Protein AF-A0A2A2PYR0-F1 (afdb_monomer_lite)

Secondary structure (DSSP, 8-state):
-----PPEEEEEETTTTEEEEEEGGG--TTEEEE--TTSSS-EEEEHHHHHTTSS---SPPPPHHHHHHHHHHHHHHTTT----HHHHHHHHHTSTTHHHHHHHHHHHHHHHHHHHTT--HHHHHHHHHHHHHHHHS-TTTGGGGS-TTTS-HHHHHHHHHHHHHHH-HHHHS-----------

Foldseek 3Di:
DDPPQQFWFWAADPVVRDIDTDRPVPQDLQWAWFDPPVDPDIHIYRNLCVQLPDDDQPADFDDPVLLVLVVVLCVLCCLRDPDDSVSSRNSLSNDPDSVVSSVLSNLLSVLLVVLVPPADSLLSNQLNNLSVHLVHHDLVCSLVPGDCVNPPSVSSVVSSVSSVCVVCVVVVPPPPPPPPPPDD

Sequence (184 aa):
MKRTKCRPVAAYDLATNAVFEMPRAKLGRGMIQVCPQSEAGLYWVDAKEWLFKSGPTIGPPLRPSQEGIVRIIRVIFGEVFDHPEEEWFDGLRRSENANYEIGMWLALSELYDEFAVDLSLPGRRELFRLLMACEHCPLHLVPLWFDRSVLEWEFMFEVIHGFAVMQHPELYGPAEEESEFLPS

pLDDT: mean 87.39, std 12.37, range [43.41, 98.06]

Structure (mmCIF, N/CA/C/O backbone):
data_AF-A0A2A2PYR0-F1
#
_entry.id   AF-A0A2A2PYR0-F1
#
loop_
_atom_site.group_PDB
_atom_site.id
_atom_site.type_symbol
_atom_site.label_atom_id
_atom_site.label_alt_id
_atom_site.label_comp_id
_atom_site.label_asym_id
_atom_site.label_entity_id
_atom_site.label_seq_id
_atom_site.pdbx_PDB_ins_code
_atom_site.Cartn_x
_atom_site.Cartn_y
_atom_site.Cartn_z
_atom_site.occupancy
_atom_site.B_iso_or_equiv
_atom_site.auth_seq_id
_atom_site.auth_comp_id
_atom_site.auth_asym_id
_atom_site.auth_atom_id
_atom_site.pdbx_PDB_model_num
ATOM 1 N N . MET A 1 1 ? -13.549 -4.184 35.546 1.00 43.41 1 MET A N 1
ATOM 2 C CA . MET A 1 1 ? -13.494 -3.969 34.081 1.00 43.41 1 MET A CA 1
ATOM 3 C C . MET A 1 1 ? -13.538 -5.321 33.380 1.00 43.41 1 MET A C 1
ATOM 5 O O . MET A 1 1 ? -12.648 -6.133 33.605 1.00 43.41 1 MET A O 1
ATOM 9 N N . LYS A 1 2 ? -14.582 -5.611 32.593 1.00 43.50 2 LYS A N 1
ATOM 10 C CA . LYS A 1 2 ? -14.629 -6.823 31.758 1.00 43.50 2 LYS A CA 1
ATOM 11 C C . LYS A 1 2 ? -13.718 -6.584 30.550 1.00 43.50 2 LYS A C 1
ATOM 13 O O . LYS A 1 2 ? -13.983 -5.676 29.774 1.00 43.50 2 LYS A O 1
ATOM 18 N N . ARG A 1 3 ? -12.629 -7.350 30.415 1.00 47.94 3 ARG A N 1
ATOM 19 C CA . ARG A 1 3 ? -11.804 -7.349 29.197 1.00 47.94 3 ARG A CA 1
ATOM 20 C C . ARG A 1 3 ? -12.647 -7.934 28.067 1.00 47.94 3 ARG A C 1
ATOM 22 O O . ARG A 1 3 ? -12.900 -9.137 28.062 1.00 47.94 3 ARG A O 1
ATOM 29 N N . THR A 1 4 ? -13.103 -7.099 27.142 1.00 53.38 4 THR A N 1
ATOM 30 C CA . THR A 1 4 ? -13.669 -7.566 25.876 1.00 53.38 4 THR A CA 1
ATOM 31 C C . THR A 1 4 ? -12.571 -8.367 25.179 1.00 53.38 4 THR A C 1
ATOM 33 O O . THR A 1 4 ? -11.519 -7.820 24.857 1.00 53.38 4 THR A O 1
ATOM 36 N N . LYS A 1 5 ? -12.742 -9.687 25.039 1.00 62.25 5 LYS A N 1
ATOM 37 C CA . LYS A 1 5 ? -11.789 -10.506 24.282 1.00 62.25 5 LYS A CA 1
ATOM 38 C C . LYS A 1 5 ? -11.844 -10.033 22.830 1.00 62.25 5 LYS A C 1
ATOM 40 O O . LYS A 1 5 ? -12.882 -10.189 22.192 1.00 62.25 5 LYS A O 1
ATOM 45 N N . CYS A 1 6 ? -10.758 -9.452 22.321 1.00 70.06 6 CYS A N 1
ATOM 46 C CA . CYS A 1 6 ? -10.626 -9.198 20.889 1.00 70.06 6 CYS A CA 1
ATOM 47 C C . CYS A 1 6 ? -10.752 -10.537 20.158 1.00 70.06 6 CYS A C 1
ATOM 49 O O . CYS A 1 6 ? -10.052 -11.491 20.510 1.00 70.06 6 CYS A O 1
ATOM 51 N N . ARG A 1 7 ? -11.662 -10.623 19.181 1.00 81.69 7 ARG A N 1
ATOM 52 C CA . ARG A 1 7 ? -11.774 -11.811 18.330 1.00 81.69 7 ARG A CA 1
ATOM 53 C C . ARG A 1 7 ? -10.453 -12.019 17.570 1.00 81.69 7 ARG A C 1
ATOM 55 O O . ARG A 1 7 ? -9.803 -11.023 17.230 1.00 81.69 7 ARG A O 1
ATOM 62 N N . PRO A 1 8 ? -10.030 -13.275 17.355 1.00 89.19 8 PRO A N 1
ATOM 63 C CA . PRO A 1 8 ? -8.922 -13.557 16.457 1.00 89.19 8 PRO A CA 1
ATOM 64 C C . PRO A 1 8 ? -9.264 -13.095 15.034 1.00 89.19 8 PRO A C 1
ATOM 66 O O . PRO A 1 8 ? -10.434 -12.922 14.689 1.00 89.19 8 PRO A O 1
ATOM 69 N N . VAL A 1 9 ? -8.227 -12.864 14.238 1.00 90.56 9 VAL A N 1
ATOM 70 C CA . VAL A 1 9 ? -8.312 -12.528 12.816 1.00 90.56 9 VAL A CA 1
ATOM 71 C C . VAL A 1 9 ? -7.640 -13.627 12.003 1.00 90.56 9 VAL A C 1
ATOM 73 O O . VAL A 1 9 ? -6.708 -14.268 12.495 1.00 90.56 9 VAL A O 1
ATOM 76 N N . ALA A 1 10 ? -8.116 -13.844 10.779 1.00 92.50 10 ALA A N 1
ATOM 77 C CA . ALA A 1 10 ? -7.485 -14.766 9.848 1.00 92.50 10 ALA A CA 1
ATOM 78 C C . ALA A 1 10 ? -6.240 -14.104 9.245 1.00 92.50 10 ALA A C 1
ATOM 80 O O . ALA A 1 10 ? -6.307 -12.980 8.741 1.00 92.50 10 ALA A O 1
ATOM 81 N N . ALA A 1 11 ? -5.115 -14.797 9.319 1.00 92.31 11 ALA A N 1
ATOM 82 C CA . ALA A 1 11 ? -3.865 -14.413 8.695 1.00 92.31 11 ALA A CA 1
ATOM 83 C C . ALA A 1 11 ? -3.437 -15.492 7.705 1.00 92.31 11 ALA A C 1
ATOM 85 O O . ALA A 1 11 ? -3.773 -16.665 7.880 1.00 92.31 11 ALA A O 1
ATOM 86 N N . TYR A 1 12 ? -2.725 -15.078 6.666 1.00 91.56 12 TYR A N 1
ATOM 87 C CA . TYR A 1 12 ? -2.270 -15.957 5.602 1.00 91.56 12 TYR A CA 1
ATOM 88 C C . TYR A 1 12 ? -0.749 -16.003 5.583 1.00 91.56 12 TYR A C 1
ATOM 90 O O . TYR A 1 12 ? -0.088 -14.971 5.477 1.00 91.56 12 TYR A O 1
ATOM 98 N N . ASP A 1 13 ? -0.202 -17.204 5.717 1.00 88.81 13 ASP A N 1
ATOM 99 C CA . ASP A 1 13 ? 1.228 -17.454 5.598 1.00 88.81 13 ASP A CA 1
ATOM 100 C C . ASP A 1 13 ? 1.558 -17.738 4.129 1.00 88.81 13 ASP A C 1
ATOM 102 O O . ASP A 1 13 ? 1.129 -18.747 3.564 1.00 88.81 13 ASP A O 1
ATOM 106 N N . LEU A 1 14 ? 2.329 -16.841 3.512 1.00 85.38 14 LEU A N 1
ATOM 107 C CA . LEU A 1 14 ? 2.705 -16.935 2.101 1.00 85.38 14 LEU A CA 1
ATOM 108 C C . LEU A 1 14 ? 3.723 -18.044 1.825 1.00 85.38 14 LEU A C 1
ATOM 110 O O . LEU A 1 14 ? 3.776 -18.553 0.708 1.00 85.38 14 LEU A O 1
ATOM 114 N N . ALA A 1 15 ? 4.525 -18.432 2.818 1.00 85.50 15 AL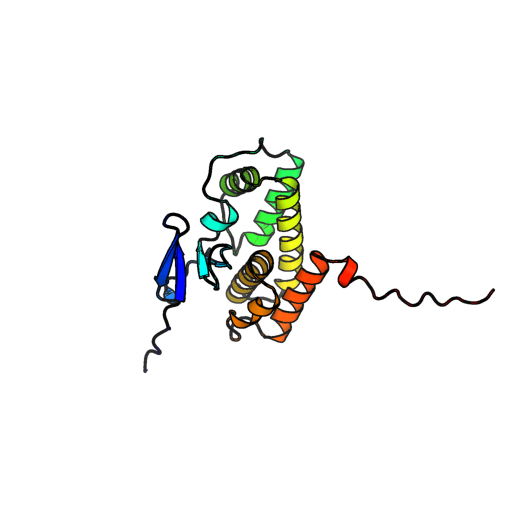A A N 1
ATOM 115 C CA . ALA A 1 15 ? 5.515 -19.491 2.675 1.00 85.50 15 ALA A CA 1
ATOM 116 C C . ALA A 1 15 ? 4.867 -20.879 2.716 1.00 85.50 15 ALA A C 1
ATOM 118 O O . ALA A 1 15 ? 5.283 -21.779 1.985 1.00 85.50 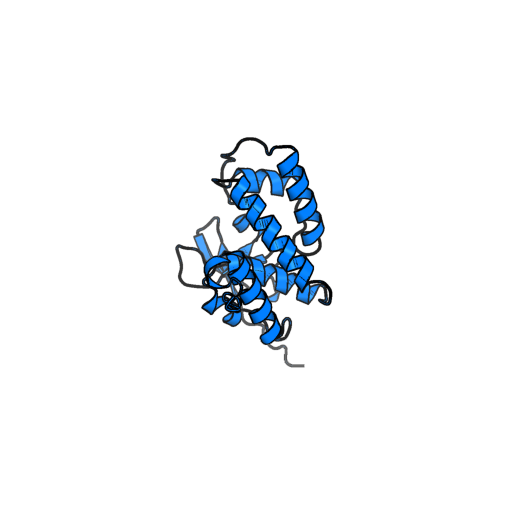15 ALA A O 1
ATOM 119 N N . THR A 1 16 ? 3.858 -21.058 3.572 1.00 88.56 16 THR A N 1
ATOM 120 C CA . THR A 1 16 ? 3.167 -22.349 3.734 1.00 88.56 16 THR A CA 1
ATOM 121 C C . THR A 1 16 ? 1.846 -22.441 2.977 1.00 88.56 16 THR A C 1
ATOM 123 O O . THR A 1 16 ? 1.290 -23.535 2.866 1.00 88.56 16 THR A O 1
ATOM 126 N N . ASN A 1 17 ? 1.372 -21.321 2.423 1.00 87.00 17 ASN A N 1
ATOM 127 C CA . ASN A 1 17 ? 0.090 -21.202 1.736 1.00 87.00 17 ASN A CA 1
ATOM 128 C C . ASN A 1 17 ? -1.069 -21.658 2.641 1.00 87.00 17 ASN A C 1
ATOM 130 O O . ASN A 1 17 ? -1.936 -22.428 2.223 1.00 87.00 17 ASN A O 1
ATOM 134 N N . ALA A 1 18 ? -1.019 -21.244 3.911 1.00 90.00 18 ALA A N 1
ATOM 135 C CA . ALA A 1 18 ? -1.937 -21.690 4.946 1.00 90.00 18 ALA A CA 1
ATOM 136 C C . ALA A 1 18 ? -2.585 -20.514 5.680 1.00 90.00 18 ALA A C 1
ATOM 138 O O . ALA A 1 18 ? -1.933 -19.534 6.046 1.00 90.00 18 ALA A O 1
ATOM 139 N N . VAL A 1 19 ? -3.877 -20.663 5.964 1.00 91.81 19 VAL A N 1
ATOM 140 C CA . VAL A 1 19 ? -4.624 -19.754 6.834 1.00 91.81 19 VAL A CA 1
ATOM 141 C C . VAL A 1 19 ? -4.461 -20.178 8.288 1.00 91.81 19 VAL A C 1
ATOM 143 O O . VAL A 1 19 ? -4.633 -21.348 8.635 1.00 91.81 19 VAL A O 1
ATOM 146 N N . PHE A 1 20 ? -4.208 -19.215 9.168 1.00 92.69 20 PHE A N 1
ATOM 147 C CA . PHE A 1 20 ? -4.202 -19.424 10.611 1.00 92.69 20 PHE A CA 1
ATOM 148 C C . PHE A 1 20 ? -4.913 -18.287 11.347 1.00 92.69 20 PHE A C 1
ATOM 150 O O . PHE A 1 20 ? -5.050 -17.171 10.851 1.00 92.69 20 PHE A O 1
ATOM 157 N N . GLU A 1 21 ? -5.377 -18.564 12.564 1.00 94.62 21 GLU A N 1
ATOM 158 C CA . GLU A 1 21 ? -5.953 -17.537 13.427 1.00 94.62 21 GLU A CA 1
ATOM 159 C C . GLU A 1 21 ? -4.871 -16.871 14.279 1.00 94.62 21 GLU A C 1
ATOM 161 O O . GLU A 1 21 ? -4.089 -17.540 14.961 1.00 94.62 21 GLU A O 1
ATOM 166 N N . MET A 1 22 ? -4.869 -15.539 14.318 1.00 92.12 22 MET A N 1
ATOM 167 C CA . MET A 1 22 ? -4.004 -14.774 15.210 1.00 92.12 22 MET A CA 1
ATOM 168 C C . MET A 1 22 ? -4.793 -13.768 16.052 1.00 92.12 22 MET A C 1
ATOM 170 O O . MET A 1 22 ? -5.770 -13.181 15.589 1.00 92.12 22 MET A O 1
ATOM 174 N N . PRO A 1 23 ? -4.392 -13.507 17.309 1.00 90.81 23 PRO A N 1
ATOM 175 C CA . PRO A 1 23 ? -4.986 -12.424 18.080 1.00 90.81 23 PRO A CA 1
ATOM 176 C C . PRO A 1 23 ? -4.782 -11.080 17.372 1.00 90.81 23 PRO A C 1
ATOM 178 O O . PRO A 1 23 ? -3.654 -10.756 17.012 1.00 90.81 23 PRO A O 1
ATOM 181 N N . ARG A 1 24 ? -5.826 -10.246 17.273 1.00 87.25 24 ARG A N 1
ATOM 182 C CA . ARG A 1 24 ? -5.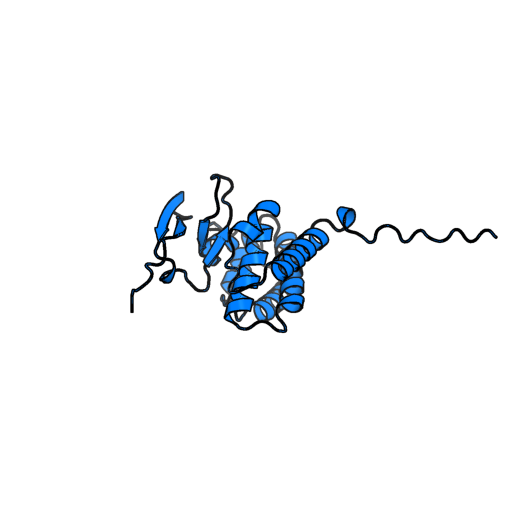735 -8.908 16.646 1.00 87.25 24 ARG A CA 1
ATOM 183 C C . ARG A 1 24 ? -4.628 -8.025 17.241 1.00 87.25 24 ARG A C 1
ATOM 185 O O . ARG A 1 24 ? -4.008 -7.245 16.536 1.00 87.25 24 ARG A O 1
ATOM 192 N N . ALA A 1 25 ? -4.329 -8.192 18.532 1.00 85.69 25 ALA A N 1
ATOM 193 C CA . ALA A 1 25 ? -3.240 -7.487 19.216 1.00 85.69 25 ALA A CA 1
ATOM 194 C C . ALA A 1 25 ? -1.828 -7.871 18.724 1.00 85.69 25 ALA A C 1
ATOM 196 O O . ALA A 1 25 ? -0.866 -7.193 19.071 1.00 85.69 25 ALA A O 1
ATOM 197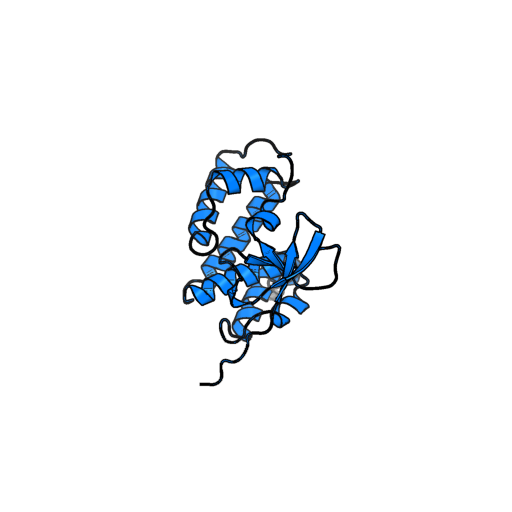 N N . LYS A 1 26 ? -1.694 -8.964 17.960 1.00 87.69 26 LYS A N 1
ATOM 198 C CA . LYS A 1 26 ? -0.445 -9.382 17.316 1.00 87.69 26 LYS A CA 1
ATOM 199 C C . LYS A 1 26 ? -0.293 -8.848 15.890 1.00 87.69 26 LYS A C 1
ATOM 201 O O . LYS A 1 26 ? 0.736 -9.126 15.285 1.00 87.69 26 LYS A O 1
ATOM 206 N N . LEU A 1 27 ? -1.276 -8.118 15.353 1.00 85.81 27 LEU A N 1
ATOM 207 C CA . LEU A 1 27 ? -1.128 -7.492 14.043 1.00 85.81 27 LEU A CA 1
ATOM 208 C C . LEU A 1 27 ? 0.029 -6.493 14.080 1.00 85.81 27 LEU A C 1
ATOM 210 O O . LEU A 1 27 ? 0.028 -5.540 14.865 1.00 85.81 27 LEU A O 1
ATOM 214 N N . GLY A 1 28 ? 1.031 -6.756 13.246 1.00 82.44 28 GLY A N 1
ATOM 215 C CA . GLY A 1 28 ? 2.197 -5.903 13.089 1.00 82.44 28 GLY A CA 1
ATOM 216 C C . GLY A 1 28 ? 1.850 -4.579 12.412 1.00 82.44 28 GLY A C 1
ATOM 217 O O . GLY A 1 28 ? 0.806 -4.423 11.775 1.00 82.44 28 GLY A O 1
ATOM 218 N N . ARG A 1 29 ? 2.755 -3.603 12.534 1.00 73.75 29 ARG A N 1
ATOM 219 C CA . ARG A 1 29 ? 2.607 -2.301 11.861 1.00 73.75 29 ARG A CA 1
ATOM 220 C C . ARG A 1 29 ? 2.621 -2.439 10.339 1.00 73.75 29 ARG A C 1
ATOM 222 O O . ARG A 1 29 ? 1.849 -1.749 9.695 1.00 73.75 29 ARG A O 1
ATOM 229 N N . GLY A 1 30 ? 3.427 -3.360 9.817 1.00 82.44 30 GLY A N 1
ATOM 230 C CA . GLY A 1 30 ? 3.524 -3.660 8.391 1.00 82.44 30 GLY A CA 1
ATOM 231 C C . GLY A 1 30 ? 2.563 -4.743 7.911 1.00 82.44 30 GLY A C 1
ATOM 232 O O . GLY A 1 30 ? 2.832 -5.336 6.882 1.00 82.44 30 GLY A O 1
ATOM 233 N N . MET A 1 31 ? 1.491 -5.067 8.643 1.00 90.12 31 MET A N 1
ATOM 234 C CA . MET A 1 31 ? 0.493 -6.012 8.130 1.00 90.12 31 MET A CA 1
ATOM 235 C C . MET A 1 31 ? -0.615 -5.283 7.369 1.00 90.12 31 MET A C 1
ATOM 237 O O . MET A 1 31 ? -1.125 -4.256 7.837 1.00 90.12 31 MET A O 1
ATOM 241 N N . ILE A 1 32 ? -1.000 -5.858 6.232 1.00 90.62 32 ILE A N 1
ATOM 242 C CA . ILE A 1 32 ? -2.060 -5.378 5.337 1.00 90.62 32 ILE A CA 1
ATOM 243 C C . ILE A 1 32 ? -3.107 -6.470 5.125 1.00 90.62 32 ILE A C 1
ATOM 245 O O . ILE A 1 32 ? -2.878 -7.637 5.447 1.00 90.62 32 ILE A O 1
ATOM 249 N N . GLN A 1 33 ? -4.264 -6.077 4.605 1.00 90.50 33 GLN A N 1
ATOM 250 C CA . GLN A 1 33 ? -5.351 -6.982 4.258 1.00 90.50 33 GLN A CA 1
ATOM 251 C C . GLN A 1 33 ? -5.355 -7.219 2.747 1.00 90.50 33 GLN A C 1
ATOM 253 O O . GLN A 1 33 ? -5.323 -6.261 1.979 1.00 90.50 33 GLN A O 1
ATOM 258 N N . VAL A 1 34 ? -5.391 -8.486 2.332 1.00 90.19 34 VAL A N 1
ATOM 259 C CA . VAL A 1 34 ? -5.341 -8.886 0.916 1.00 90.19 34 VAL A CA 1
ATOM 260 C C . VAL A 1 34 ? -6.296 -10.039 0.625 1.00 90.19 34 VAL A C 1
ATOM 262 O O . VAL A 1 34 ? -6.737 -10.739 1.542 1.00 90.19 34 VAL A O 1
ATOM 265 N N . CYS A 1 35 ? -6.574 -10.255 -0.660 1.00 89.25 35 CYS A N 1
ATOM 266 C CA . CYS A 1 35 ? -7.404 -11.341 -1.163 1.00 89.25 35 CYS A CA 1
ATOM 267 C C . CYS A 1 35 ? -6.551 -12.242 -2.069 1.00 89.25 35 CYS A C 1
ATOM 269 O O . CYS A 1 35 ? -6.439 -11.975 -3.268 1.00 89.25 35 CYS A O 1
ATOM 271 N N . PRO A 1 36 ? -5.898 -13.286 -1.523 1.00 83.25 36 PRO A N 1
ATOM 272 C CA . PRO A 1 36 ? -5.097 -14.207 -2.314 1.00 83.25 36 PRO A CA 1
ATOM 273 C C . PRO A 1 36 ? -5.929 -14.831 -3.433 1.00 83.25 36 PRO A C 1
ATOM 275 O O . PRO A 1 36 ? -7.025 -15.321 -3.190 1.00 83.25 36 PRO A O 1
ATOM 278 N N . GLN A 1 37 ? -5.403 -14.865 -4.660 1.00 76.50 37 GLN A N 1
ATOM 279 C CA . GLN A 1 37 ? -6.143 -15.387 -5.821 1.00 76.50 37 GLN A CA 1
ATOM 280 C C . GLN A 1 37 ? -6.615 -16.841 -5.644 1.00 76.50 37 GLN A C 1
ATOM 282 O O . GLN A 1 37 ? -7.601 -17.253 -6.251 1.00 76.50 37 GLN A O 1
ATOM 287 N N . SER A 1 38 ? -5.908 -17.623 -4.826 1.00 73.38 38 SER A N 1
ATOM 288 C CA . SER A 1 38 ? -6.211 -19.027 -4.548 1.00 73.38 38 SER A CA 1
ATOM 289 C C . SER A 1 38 ? -7.317 -19.240 -3.514 1.00 73.38 38 SER A C 1
ATOM 291 O O . SER A 1 38 ? -7.772 -20.373 -3.365 1.00 73.38 38 SER A O 1
ATOM 293 N N . GLU A 1 39 ? -7.748 -18.202 -2.791 1.00 72.56 39 GLU A N 1
ATOM 294 C CA . GLU A 1 39 ? -8.697 -18.339 -1.689 1.00 72.56 39 GLU A CA 1
ATOM 295 C C . GLU A 1 39 ? -9.772 -17.252 -1.674 1.00 72.56 39 GLU A C 1
ATOM 297 O O . GLU A 1 39 ? -9.522 -16.068 -1.883 1.00 72.56 39 GLU A O 1
ATOM 302 N N . ALA A 1 40 ? -11.002 -17.654 -1.357 1.00 74.94 40 ALA A N 1
ATOM 303 C CA . ALA A 1 40 ? -12.087 -16.712 -1.137 1.00 74.94 40 ALA A CA 1
ATOM 304 C C . ALA A 1 40 ? -12.002 -16.150 0.287 1.00 74.94 40 ALA A C 1
ATOM 306 O O . ALA A 1 40 ? -12.362 -16.828 1.248 1.00 74.94 40 ALA A O 1
ATOM 307 N N . GLY A 1 41 ? -11.569 -14.901 0.427 1.00 81.19 41 GLY A N 1
ATOM 308 C CA . GLY A 1 41 ? -11.568 -14.226 1.718 1.00 81.19 41 GLY A CA 1
ATOM 309 C C . GLY A 1 41 ? -10.618 -13.044 1.777 1.00 81.19 41 GLY A C 1
ATOM 310 O O . GLY A 1 41 ? -9.881 -12.767 0.835 1.00 81.19 41 GLY A O 1
ATOM 311 N N . LEU A 1 42 ? -10.657 -12.364 2.919 1.00 85.75 42 LEU A N 1
ATOM 312 C CA . LEU A 1 42 ? -9.698 -11.336 3.274 1.00 85.75 42 LEU A CA 1
ATOM 313 C C . LEU A 1 42 ? -8.810 -11.850 4.393 1.00 85.75 42 LEU A C 1
ATOM 315 O O . LEU A 1 42 ? -9.305 -12.278 5.441 1.00 85.75 42 LEU A O 1
ATOM 319 N N . TYR A 1 43 ? -7.509 -11.715 4.198 1.00 91.25 43 TYR A N 1
ATOM 320 C CA . TYR A 1 43 ? -6.526 -12.204 5.142 1.00 91.25 43 TYR A CA 1
ATOM 321 C C . TYR A 1 43 ? -5.503 -11.135 5.469 1.00 91.25 43 TYR A C 1
ATOM 323 O O . TYR A 1 43 ? -5.138 -10.316 4.628 1.00 91.25 43 TYR A O 1
ATOM 331 N N . TRP A 1 44 ? -5.028 -11.166 6.710 1.00 92.81 44 TRP A N 1
ATOM 332 C CA . TRP A 1 44 ? -3.881 -10.375 7.123 1.00 92.81 44 TRP A CA 1
ATOM 333 C C . TRP A 1 44 ? -2.592 -11.047 6.660 1.00 92.81 44 TRP A C 1
ATOM 335 O O . TRP A 1 44 ? -2.345 -12.208 6.986 1.00 92.81 44 TRP A O 1
ATOM 345 N N . VAL A 1 45 ? -1.760 -10.304 5.942 1.00 92.12 45 VAL A N 1
ATOM 346 C CA . VAL A 1 45 ? -0.430 -10.737 5.495 1.00 92.12 45 VAL A CA 1
ATOM 347 C C . VAL A 1 45 ? 0.621 -9.746 5.961 1.00 92.12 45 VAL A C 1
ATOM 349 O O . VAL A 1 45 ? 0.313 -8.588 6.257 1.00 92.12 45 VAL A O 1
ATOM 352 N N . ASP A 1 46 ? 1.869 -10.196 6.023 1.00 89.50 46 ASP A N 1
ATOM 353 C CA . ASP A 1 46 ? 2.998 -9.281 6.113 1.00 89.50 46 ASP A CA 1
ATOM 354 C C . ASP A 1 46 ? 3.158 -8.550 4.769 1.00 89.50 46 ASP A C 1
ATOM 356 O O . ASP A 1 46 ? 3.295 -9.178 3.716 1.00 89.50 46 ASP A O 1
ATOM 360 N N . ALA A 1 47 ? 3.093 -7.217 4.791 1.00 87.38 47 ALA A N 1
ATOM 361 C CA . ALA A 1 47 ? 3.141 -6.404 3.582 1.00 87.38 47 ALA A CA 1
ATOM 362 C C . ALA A 1 47 ? 4.479 -6.547 2.858 1.00 87.38 47 ALA A C 1
ATOM 364 O O . ALA A 1 47 ? 4.507 -6.513 1.636 1.00 87.38 47 ALA A O 1
ATOM 365 N N . LYS A 1 48 ? 5.586 -6.771 3.574 1.00 84.25 48 LYS A N 1
ATOM 366 C CA . LYS A 1 48 ? 6.889 -6.997 2.944 1.00 84.25 48 LYS A CA 1
ATOM 367 C C . LYS A 1 48 ? 6.869 -8.270 2.111 1.00 84.25 48 LYS A C 1
ATOM 369 O O . LYS A 1 48 ? 7.328 -8.272 0.973 1.00 84.25 48 LYS A O 1
ATOM 374 N N . GLU A 1 49 ? 6.358 -9.354 2.684 1.00 84.88 49 GLU A N 1
ATOM 375 C CA . GLU A 1 49 ? 6.304 -10.649 2.005 1.00 84.88 49 GLU A CA 1
ATOM 376 C C . GLU A 1 49 ? 5.341 -10.622 0.814 1.00 84.88 49 GLU A C 1
ATOM 378 O O . GLU A 1 49 ? 5.643 -11.188 -0.239 1.00 84.88 49 GLU A O 1
ATOM 383 N N . TRP A 1 50 ? 4.209 -9.931 0.971 1.00 86.75 50 TRP A N 1
ATOM 384 C CA . TRP A 1 50 ? 3.196 -9.795 -0.070 1.00 86.75 50 TRP A CA 1
ATOM 385 C C . TRP A 1 50 ? 3.652 -8.887 -1.219 1.00 86.75 50 TRP A C 1
ATOM 387 O O . TRP A 1 50 ? 3.685 -9.313 -2.374 1.00 86.75 50 TRP A O 1
ATOM 397 N N . LEU A 1 51 ? 4.047 -7.652 -0.902 1.00 83.12 51 LEU A N 1
ATOM 398 C CA . LEU A 1 51 ? 4.340 -6.611 -1.889 1.00 83.12 51 LEU A CA 1
ATOM 399 C C . LEU A 1 51 ? 5.686 -6.837 -2.579 1.00 83.12 51 LEU A C 1
ATOM 401 O O . LEU A 1 51 ? 5.810 -6.636 -3.784 1.00 83.12 51 LEU A O 1
ATOM 405 N N . PHE A 1 52 ? 6.703 -7.311 -1.853 1.00 80.88 52 PHE A N 1
ATOM 406 C CA . PHE A 1 52 ? 8.029 -7.550 -2.431 1.00 80.88 52 PHE A CA 1
ATOM 407 C C . PHE A 1 52 ? 8.246 -8.984 -2.903 1.00 80.88 52 PHE A C 1
ATOM 409 O O . PHE A 1 52 ? 9.399 -9.340 -3.141 1.00 80.88 52 PHE A O 1
ATOM 416 N N . LYS A 1 53 ? 7.163 -9.769 -3.042 1.00 71.50 53 LYS A N 1
ATOM 417 C CA . LYS A 1 53 ? 7.073 -11.144 -3.567 1.00 71.50 53 LYS A CA 1
ATOM 418 C C . LYS A 1 53 ? 8.285 -12.028 -3.253 1.00 71.50 53 LYS A C 1
ATOM 420 O O . LYS A 1 53 ? 9.384 -11.854 -3.781 1.00 71.50 53 LYS A O 1
ATOM 425 N N . SER A 1 54 ? 8.085 -13.073 -2.465 1.00 69.25 54 SER A N 1
ATOM 426 C CA . SER A 1 54 ? 9.086 -14.128 -2.275 1.00 69.25 54 SER A CA 1
ATOM 427 C C . SER A 1 54 ? 9.511 -14.730 -3.625 1.00 69.25 54 SER A C 1
ATOM 429 O O . SER A 1 54 ? 8.703 -15.354 -4.307 1.00 69.25 54 SER A O 1
ATOM 431 N N . GLY A 1 55 ? 10.767 -14.545 -4.044 1.00 74.75 55 GLY A N 1
ATOM 432 C CA . GLY A 1 55 ? 11.227 -15.075 -5.330 1.00 74.75 55 GLY A CA 1
ATOM 433 C C . GLY A 1 55 ? 12.576 -14.533 -5.804 1.00 74.75 55 GLY A C 1
ATOM 434 O O . GLY A 1 55 ? 13.114 -13.591 -5.214 1.00 74.75 55 GLY A O 1
ATOM 435 N N . PRO A 1 56 ? 13.154 -15.135 -6.859 1.00 81.25 56 PRO A N 1
ATOM 436 C CA . PRO A 1 56 ? 14.367 -14.617 -7.469 1.00 81.25 56 PRO A CA 1
ATOM 437 C C . PRO A 1 56 ? 14.093 -13.259 -8.117 1.00 81.25 56 PRO A C 1
ATOM 439 O O . PRO A 1 56 ? 13.032 -13.028 -8.693 1.00 81.25 56 PRO A O 1
ATOM 442 N N . THR A 1 57 ? 15.076 -12.368 -8.070 1.00 86.62 57 THR A N 1
ATOM 443 C CA . THR A 1 57 ? 15.035 -11.129 -8.845 1.00 86.62 57 THR A CA 1
ATOM 444 C C . THR A 1 57 ? 15.058 -11.455 -10.337 1.00 86.62 57 THR A C 1
ATOM 446 O O . THR A 1 57 ? 16.027 -12.040 -10.821 1.00 86.62 57 THR A O 1
ATOM 449 N N . ILE A 1 58 ? 13.997 -11.085 -11.056 1.00 90.19 58 ILE A N 1
ATOM 450 C CA . ILE A 1 58 ? 13.839 -11.386 -12.489 1.00 90.19 58 ILE A CA 1
ATOM 451 C C . ILE A 1 58 ? 14.213 -10.203 -13.393 1.00 90.19 58 ILE A C 1
ATOM 453 O O . ILE A 1 58 ? 14.592 -10.403 -14.544 1.00 90.19 58 ILE A O 1
ATOM 457 N N . GLY A 1 59 ? 14.139 -8.974 -12.876 1.00 87.88 59 GLY A N 1
ATOM 458 C CA . GLY A 1 59 ? 14.400 -7.744 -13.616 1.00 87.88 59 GLY A CA 1
ATOM 459 C C . GLY A 1 59 ? 15.835 -7.207 -13.487 1.00 87.88 59 GLY A C 1
ATOM 460 O O . GLY A 1 59 ? 16.540 -7.471 -12.498 1.00 87.88 59 GLY A O 1
ATOM 461 N N . PRO A 1 60 ? 16.285 -6.393 -14.463 1.00 93.88 60 PRO A N 1
ATOM 462 C CA . PRO A 1 60 ? 17.545 -5.660 -14.357 1.00 93.88 60 PRO A CA 1
ATOM 463 C C . PRO A 1 60 ? 17.500 -4.648 -13.195 1.00 93.88 60 PRO A C 1
ATOM 465 O O . PRO A 1 60 ? 16.426 -4.378 -12.654 1.00 93.88 60 PRO A O 1
ATOM 468 N N . PRO A 1 61 ? 18.642 -4.070 -12.784 1.00 95.50 61 PRO A N 1
ATOM 469 C CA . PRO A 1 61 ? 18.652 -2.920 -11.880 1.00 95.50 61 PRO A CA 1
ATOM 470 C C . PRO A 1 61 ? 17.754 -1.777 -12.380 1.00 95.50 61 PRO A C 1
ATOM 472 O O . PRO A 1 61 ? 17.599 -1.584 -13.590 1.00 95.50 61 PRO A O 1
ATOM 475 N N . LEU A 1 62 ? 17.175 -1.017 -11.447 1.00 96.25 62 LEU A N 1
ATOM 476 C CA . LEU A 1 62 ? 16.356 0.148 -11.775 1.00 96.25 62 LEU A CA 1
ATOM 477 C C . LEU A 1 62 ? 17.214 1.246 -12.420 1.00 96.25 62 LEU A C 1
ATOM 479 O O . LEU A 1 62 ? 18.398 1.397 -12.127 1.00 96.25 62 LEU A O 1
ATOM 483 N N . ARG A 1 63 ? 16.617 2.032 -13.318 1.00 97.00 63 ARG A N 1
ATOM 484 C CA . ARG A 1 63 ? 17.274 3.223 -13.876 1.00 97.00 63 ARG A CA 1
ATOM 485 C C . ARG A 1 63 ? 17.323 4.339 -12.823 1.00 97.00 63 ARG A C 1
ATOM 487 O O . ARG A 1 63 ? 16.410 4.418 -12.004 1.00 97.00 63 ARG A O 1
ATOM 494 N N . PRO A 1 64 ? 18.268 5.293 -12.910 1.00 97.56 64 PRO A N 1
ATOM 495 C CA . PRO A 1 64 ? 18.349 6.403 -11.954 1.00 97.56 64 PRO A CA 1
ATOM 496 C C . PRO A 1 64 ? 17.049 7.209 -11.803 1.00 97.56 64 PRO A C 1
ATOM 498 O O . PRO A 1 64 ? 16.710 7.641 -10.705 1.00 97.56 64 PRO A O 1
ATOM 501 N N . SER A 1 65 ? 16.283 7.380 -12.888 1.00 96.75 65 SER A N 1
ATOM 502 C CA . SER A 1 65 ? 14.972 8.040 -12.833 1.00 96.75 65 SER A CA 1
ATOM 503 C C . SER A 1 65 ? 13.941 7.241 -12.030 1.00 96.75 65 SER A C 1
ATOM 505 O O . SER A 1 65 ? 13.170 7.825 -11.278 1.00 96.75 65 SER A O 1
ATOM 507 N N . GLN A 1 66 ? 13.951 5.912 -12.152 1.00 97.50 66 GLN A N 1
ATOM 508 C CA . GLN A 1 66 ? 13.085 5.016 -11.386 1.00 97.50 66 GLN A CA 1
ATOM 509 C C . GLN A 1 66 ? 13.458 5.034 -9.904 1.00 97.50 66 GLN A C 1
ATOM 511 O O . GLN A 1 66 ? 12.580 5.188 -9.065 1.00 97.50 66 GLN A O 1
ATOM 516 N N . GLU A 1 67 ? 14.749 4.956 -9.575 1.00 97.94 67 GLU A N 1
ATOM 517 C CA . GLU A 1 67 ? 15.212 5.078 -8.187 1.00 97.94 67 GLU A CA 1
ATOM 518 C C . GLU A 1 67 ? 14.795 6.411 -7.557 1.00 97.94 67 GLU A C 1
ATOM 520 O O . GLU A 1 67 ? 14.387 6.446 -6.399 1.00 97.94 67 GLU A O 1
ATOM 525 N N . GLY A 1 68 ? 14.874 7.508 -8.320 1.00 98.06 68 GLY A N 1
ATOM 526 C CA . GLY A 1 68 ? 14.408 8.822 -7.878 1.00 98.06 68 GLY A CA 1
ATOM 527 C C . GLY A 1 68 ? 12.931 8.816 -7.480 1.00 98.06 68 GLY A C 1
ATOM 528 O O . GLY A 1 68 ? 12.595 9.297 -6.402 1.00 98.06 68 GLY A O 1
ATOM 529 N N . ILE A 1 69 ? 12.070 8.209 -8.303 1.00 98.00 69 ILE A N 1
ATOM 530 C CA . ILE A 1 69 ? 10.634 8.069 -8.012 1.00 98.00 69 ILE A CA 1
ATOM 531 C C . ILE A 1 69 ? 10.414 7.208 -6.762 1.00 98.00 69 ILE A C 1
ATOM 533 O O . ILE A 1 69 ? 9.668 7.593 -5.867 1.00 98.00 69 ILE A O 1
ATOM 537 N N . VAL A 1 70 ? 11.116 6.080 -6.644 1.00 97.62 70 VAL A N 1
ATOM 538 C CA . VAL A 1 70 ? 10.995 5.192 -5.477 1.00 97.62 70 VAL A CA 1
ATOM 539 C C . VAL A 1 70 ? 11.421 5.892 -4.188 1.00 97.62 70 VAL A C 1
ATOM 541 O O . VAL A 1 70 ? 10.777 5.723 -3.158 1.00 97.62 70 VAL A O 1
ATOM 544 N N . ARG A 1 71 ? 12.463 6.728 -4.222 1.00 98.06 71 ARG A N 1
ATOM 545 C CA . ARG A 1 71 ? 12.865 7.532 -3.057 1.00 98.06 71 ARG A CA 1
ATOM 546 C C . ARG A 1 71 ? 11.777 8.520 -2.632 1.00 98.06 71 ARG A C 1
ATOM 548 O O . ARG A 1 71 ? 11.581 8.690 -1.435 1.00 98.06 71 ARG A O 1
ATOM 555 N N . ILE A 1 72 ? 11.053 9.120 -3.579 1.00 97.94 72 ILE A N 1
ATOM 556 C CA . ILE A 1 72 ? 9.904 9.993 -3.281 1.00 97.94 72 ILE A CA 1
ATOM 557 C C . ILE A 1 72 ? 8.790 9.188 -2.602 1.00 97.94 72 ILE A C 1
ATOM 559 O O . ILE A 1 72 ? 8.361 9.548 -1.508 1.00 97.94 72 ILE A O 1
ATOM 563 N N . ILE A 1 73 ? 8.401 8.053 -3.191 1.00 97.56 73 ILE A N 1
ATOM 564 C CA . ILE A 1 73 ? 7.378 7.148 -2.639 1.00 97.56 73 ILE A CA 1
ATOM 565 C C . ILE A 1 73 ? 7.732 6.732 -1.202 1.00 97.56 73 ILE A C 1
ATOM 567 O O . ILE A 1 73 ? 6.891 6.773 -0.304 1.00 97.56 73 ILE A O 1
ATOM 571 N N . ARG A 1 74 ? 9.001 6.382 -0.955 1.00 96.25 74 ARG A N 1
ATOM 572 C CA . ARG A 1 74 ? 9.502 6.001 0.374 1.00 96.25 74 ARG A CA 1
ATOM 573 C C . ARG A 1 74 ? 9.382 7.113 1.405 1.00 96.25 74 ARG A C 1
ATOM 575 O O . ARG A 1 74 ? 9.116 6.825 2.566 1.00 96.25 74 ARG A O 1
ATOM 582 N N . VAL A 1 75 ? 9.599 8.364 1.006 1.00 96.75 75 VAL A N 1
ATOM 583 C CA . VAL A 1 75 ? 9.426 9.508 1.909 1.00 96.75 75 VAL A CA 1
ATOM 584 C C . VAL A 1 75 ? 7.953 9.667 2.283 1.00 96.75 75 VAL A C 1
ATOM 586 O O . VAL A 1 75 ? 7.661 9.824 3.466 1.00 96.75 75 VAL A O 1
ATOM 589 N N . ILE A 1 76 ? 7.042 9.554 1.312 1.00 97.06 76 ILE A N 1
ATOM 590 C CA . ILE A 1 76 ? 5.593 9.690 1.529 1.00 97.06 76 ILE A CA 1
ATOM 591 C C . ILE A 1 76 ? 5.075 8.596 2.475 1.00 97.06 76 ILE A C 1
ATOM 593 O O . ILE A 1 76 ? 4.407 8.884 3.466 1.00 97.06 76 ILE A O 1
ATOM 597 N N . PHE A 1 77 ? 5.443 7.336 2.232 1.00 95.88 77 PHE A N 1
ATOM 598 C CA . PHE A 1 77 ? 4.979 6.214 3.051 1.00 95.88 77 PHE A CA 1
ATOM 599 C C . PHE A 1 77 ? 5.824 5.931 4.297 1.00 95.88 77 PHE A C 1
ATOM 601 O O . PHE A 1 77 ? 5.469 5.047 5.077 1.00 95.88 77 PHE A O 1
ATOM 608 N N . GLY A 1 78 ? 6.921 6.655 4.528 1.00 94.38 78 GLY A N 1
ATOM 609 C CA . GLY A 1 78 ? 7.933 6.294 5.528 1.00 94.38 78 GLY A CA 1
ATOM 610 C C . GLY A 1 78 ? 7.412 6.155 6.965 1.00 94.38 78 GLY A C 1
ATOM 611 O O . GLY A 1 78 ? 7.990 5.433 7.767 1.00 94.38 78 GLY A O 1
ATOM 612 N N . GLU A 1 79 ? 6.290 6.786 7.316 1.00 92.88 79 GLU A N 1
ATOM 613 C CA . GLU A 1 79 ? 5.684 6.660 8.653 1.00 92.88 79 GLU A CA 1
ATOM 614 C C . GLU A 1 79 ? 4.813 5.396 8.848 1.00 92.88 79 GLU A C 1
ATOM 616 O O . GLU A 1 79 ? 4.566 4.967 9.988 1.00 92.88 79 GLU A O 1
ATOM 621 N N . VAL A 1 80 ? 4.338 4.796 7.750 1.00 93.69 80 VAL A N 1
ATOM 622 C CA . VAL A 1 80 ? 3.444 3.623 7.736 1.00 93.69 80 VAL A CA 1
ATOM 623 C C . VAL A 1 80 ? 4.101 2.372 7.155 1.00 93.69 80 VAL A C 1
ATOM 625 O O . VAL A 1 80 ? 3.740 1.269 7.563 1.00 93.69 80 VAL A O 1
ATOM 628 N N . PHE A 1 81 ? 5.091 2.535 6.278 1.00 92.25 81 PHE A N 1
ATOM 629 C CA . PHE A 1 81 ? 5.763 1.464 5.548 1.00 92.25 81 PHE A CA 1
ATOM 630 C C . PHE A 1 81 ? 7.272 1.757 5.416 1.00 92.25 81 PHE A C 1
ATOM 632 O O . PHE A 1 81 ? 7.809 2.039 4.344 1.00 92.25 81 PHE A O 1
ATOM 639 N N . ASP A 1 82 ? 7.958 1.711 6.562 1.00 91.69 82 ASP A N 1
ATOM 640 C CA . ASP A 1 82 ? 9.388 2.011 6.713 1.00 91.69 82 ASP A CA 1
ATOM 641 C C . ASP A 1 82 ? 10.268 0.805 6.349 1.00 91.69 82 ASP A C 1
ATOM 643 O O . ASP A 1 82 ? 10.695 0.034 7.212 1.00 91.69 82 ASP A O 1
ATOM 647 N N . HIS A 1 83 ? 10.506 0.618 5.051 1.00 90.50 83 HIS A N 1
ATOM 648 C CA . HIS A 1 83 ? 11.434 -0.394 4.548 1.00 90.50 83 HIS A CA 1
ATOM 649 C C . HIS A 1 83 ? 12.744 0.225 4.022 1.00 90.50 83 HIS A C 1
ATOM 651 O O . HIS A 1 83 ? 12.731 1.317 3.424 1.00 90.50 83 HIS A O 1
ATOM 657 N N . PRO A 1 84 ? 13.887 -0.477 4.196 1.00 93.44 84 PRO A N 1
ATOM 658 C CA . PRO A 1 84 ? 15.162 -0.087 3.599 1.00 93.44 84 PRO A CA 1
ATOM 659 C C . PRO A 1 84 ? 15.061 0.112 2.084 1.00 93.44 84 PRO A C 1
ATOM 661 O O . PRO A 1 84 ? 14.248 -0.525 1.415 1.00 93.44 84 PRO A O 1
ATOM 664 N N . GLU A 1 85 ? 15.902 0.990 1.536 1.00 95.00 85 GLU A N 1
ATOM 665 C CA . GLU A 1 85 ? 15.893 1.319 0.102 1.00 95.00 85 GLU A CA 1
ATOM 666 C C . GLU A 1 85 ? 16.112 0.081 -0.763 1.00 95.00 85 GLU A C 1
ATOM 668 O O . GLU A 1 85 ? 15.446 -0.124 -1.775 1.00 95.00 85 GLU A O 1
ATOM 673 N N . GLU A 1 86 ? 17.025 -0.769 -0.313 1.00 94.38 86 GLU A N 1
ATOM 674 C CA . GLU A 1 86 ? 17.422 -1.988 -0.988 1.00 94.38 86 GLU A CA 1
ATOM 675 C C . GLU A 1 86 ? 16.244 -2.963 -1.109 1.00 94.38 86 GLU A C 1
ATOM 677 O O . GLU A 1 86 ? 16.077 -3.591 -2.152 1.00 94.38 86 GLU A O 1
ATOM 682 N N . GLU A 1 87 ? 15.382 -3.041 -0.087 1.00 92.62 87 GLU A N 1
ATOM 683 C CA . GLU A 1 87 ? 14.198 -3.908 -0.111 1.00 92.62 87 GLU A CA 1
ATOM 684 C C . GLU A 1 87 ? 13.164 -3.427 -1.130 1.00 92.62 87 GLU A C 1
ATOM 686 O O . GLU A 1 87 ? 12.603 -4.243 -1.862 1.00 92.62 87 GLU A O 1
ATOM 691 N N . TRP A 1 88 ? 12.969 -2.110 -1.237 1.00 94.69 88 TRP A N 1
ATOM 692 C CA . TRP A 1 88 ? 12.114 -1.521 -2.265 1.00 94.69 88 TRP A CA 1
ATOM 693 C C . TRP A 1 88 ? 12.632 -1.818 -3.670 1.00 94.69 88 TRP A C 1
ATOM 695 O O . TRP A 1 88 ? 11.878 -2.269 -4.532 1.00 94.69 88 TRP A O 1
ATOM 705 N N . PHE A 1 89 ? 13.922 -1.583 -3.914 1.00 94.88 89 PHE A N 1
ATOM 706 C CA . PHE A 1 89 ? 14.508 -1.813 -5.232 1.00 94.88 89 PHE A CA 1
ATOM 707 C C . PHE A 1 89 ? 14.443 -3.286 -5.619 1.00 94.88 89 PHE A C 1
ATOM 709 O O . PHE A 1 89 ? 14.038 -3.604 -6.737 1.00 94.88 89 PHE A O 1
ATOM 716 N N . ASP A 1 90 ? 14.792 -4.192 -4.709 1.00 92.56 90 ASP A N 1
ATOM 717 C CA . ASP A 1 90 ? 14.735 -5.622 -4.990 1.00 92.56 90 ASP A CA 1
ATOM 718 C C . ASP A 1 90 ? 13.301 -6.120 -5.187 1.00 92.56 90 ASP A C 1
ATOM 720 O O . ASP A 1 90 ? 13.070 -6.899 -6.111 1.00 92.56 90 ASP A O 1
ATOM 724 N N . GLY A 1 91 ? 12.335 -5.640 -4.399 1.00 91.75 91 GLY A N 1
ATOM 725 C CA . GLY A 1 91 ? 10.921 -5.971 -4.573 1.00 91.75 91 GLY A CA 1
ATOM 726 C C . GLY A 1 91 ? 10.381 -5.552 -5.941 1.00 91.75 91 GLY A C 1
ATOM 727 O O . GLY A 1 91 ? 9.820 -6.371 -6.668 1.00 91.75 91 GLY A O 1
ATOM 728 N N . LEU A 1 92 ? 10.650 -4.315 -6.363 1.00 93.75 92 LEU A N 1
ATOM 729 C CA . LEU A 1 92 ? 10.223 -3.806 -7.673 1.00 93.75 92 LEU A CA 1
ATOM 730 C C . LEU A 1 92 ? 10.874 -4.564 -8.837 1.00 93.75 92 LEU A C 1
ATOM 732 O O . LEU A 1 92 ? 10.243 -4.789 -9.869 1.00 93.75 92 LEU A O 1
ATOM 736 N N . ARG A 1 93 ? 12.123 -5.014 -8.673 1.00 93.75 93 ARG A N 1
ATOM 737 C CA . ARG A 1 93 ? 12.828 -5.839 -9.669 1.00 93.75 93 ARG A CA 1
ATOM 738 C C . ARG A 1 93 ? 12.311 -7.278 -9.744 1.00 93.75 93 ARG A C 1
ATOM 740 O O . ARG A 1 93 ? 12.688 -8.003 -10.665 1.00 93.75 93 ARG A O 1
ATOM 747 N N . ARG A 1 94 ? 11.486 -7.721 -8.793 1.00 91.69 94 ARG A N 1
ATOM 748 C CA . ARG A 1 94 ? 10.769 -9.004 -8.866 1.00 91.69 94 ARG A CA 1
ATOM 749 C C . ARG A 1 94 ? 9.426 -8.887 -9.584 1.00 91.69 94 ARG A C 1
ATOM 751 O O . ARG A 1 94 ? 8.849 -9.915 -9.926 1.00 91.69 94 ARG A O 1
ATOM 758 N N . SER A 1 95 ? 8.934 -7.670 -9.835 1.00 89.88 95 SER A N 1
ATOM 759 C CA . SER A 1 95 ? 7.748 -7.463 -10.666 1.00 89.88 95 SER A CA 1
ATOM 760 C C . SER A 1 95 ? 8.062 -7.774 -12.131 1.00 89.88 95 SER A C 1
ATOM 762 O O . SER A 1 95 ? 9.142 -7.454 -12.634 1.00 89.88 95 SER A O 1
ATOM 764 N N . GLU A 1 96 ? 7.104 -8.383 -12.832 1.00 89.62 96 GLU A N 1
ATOM 765 C CA . GLU A 1 96 ? 7.211 -8.669 -14.269 1.00 89.62 96 GLU A CA 1
ATOM 766 C C . GLU A 1 96 ? 7.364 -7.379 -15.089 1.00 89.62 96 GLU A C 1
ATOM 768 O O . GLU A 1 96 ? 8.003 -7.372 -16.141 1.00 89.62 96 GLU A O 1
ATOM 773 N N . ASN A 1 97 ? 6.818 -6.268 -14.582 1.00 92.75 97 ASN A N 1
ATOM 774 C CA . ASN A 1 97 ? 6.943 -4.949 -15.181 1.00 92.75 97 ASN A CA 1
ATOM 775 C C . ASN A 1 97 ? 7.202 -3.883 -14.109 1.00 92.75 97 ASN A C 1
ATOM 777 O O . ASN A 1 97 ? 6.287 -3.224 -13.619 1.00 92.75 97 ASN A O 1
ATOM 781 N N . ALA A 1 98 ? 8.481 -3.659 -13.802 1.00 93.38 98 ALA A N 1
ATOM 782 C CA . ALA A 1 98 ? 8.896 -2.669 -12.811 1.00 93.38 98 ALA A CA 1
ATOM 783 C C . ALA A 1 98 ? 8.423 -1.233 -13.119 1.00 93.38 98 ALA A C 1
ATOM 785 O O . ALA A 1 98 ? 8.218 -0.459 -12.194 1.00 93.38 98 ALA A O 1
ATOM 786 N N . ASN A 1 99 ? 8.250 -0.839 -14.391 1.00 94.75 99 ASN A N 1
ATOM 787 C CA . ASN A 1 99 ? 7.744 0.507 -14.705 1.00 94.75 99 ASN A CA 1
ATOM 788 C C . ASN A 1 99 ? 6.271 0.652 -14.319 1.00 94.75 99 ASN A C 1
ATOM 790 O O . ASN A 1 99 ? 5.893 1.681 -13.770 1.00 94.75 99 ASN A O 1
ATOM 794 N N . TYR A 1 100 ? 5.463 -0.369 -14.618 1.00 93.56 100 TYR A N 1
ATOM 795 C CA . TYR A 1 100 ? 4.056 -0.395 -14.231 1.00 93.56 100 TYR A CA 1
ATOM 796 C C . TYR A 1 100 ? 3.916 -0.368 -12.708 1.00 93.56 100 TYR A C 1
ATOM 798 O O . TYR A 1 100 ? 3.215 0.485 -12.178 1.00 93.56 100 TYR A O 1
ATOM 806 N N . GLU A 1 101 ? 4.668 -1.226 -12.017 1.00 93.81 101 GLU A N 1
ATOM 807 C CA . GLU A 1 101 ? 4.678 -1.305 -10.556 1.00 93.81 101 GLU A CA 1
ATOM 808 C C . GLU A 1 101 ? 5.033 0.046 -9.918 1.00 93.81 101 GLU A C 1
ATOM 810 O O . GLU A 1 101 ? 4.298 0.559 -9.083 1.00 93.81 101 GLU A O 1
ATOM 815 N N . ILE A 1 102 ? 6.123 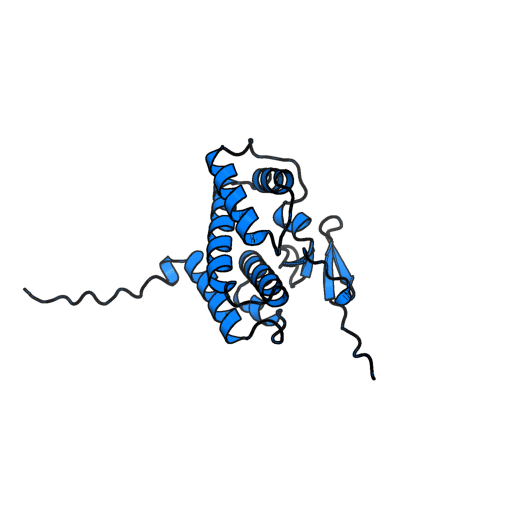0.683 -10.366 1.00 95.75 102 ILE A N 1
ATOM 816 C CA . ILE A 1 102 ? 6.535 2.006 -9.870 1.00 95.75 102 ILE A CA 1
ATOM 817 C C . ILE A 1 102 ? 5.465 3.064 -10.145 1.00 95.75 102 ILE A C 1
ATOM 819 O O . ILE A 1 102 ? 5.209 3.896 -9.280 1.00 95.75 102 ILE A O 1
ATOM 823 N N . GLY A 1 103 ? 4.857 3.047 -11.334 1.00 95.81 103 GLY A N 1
ATOM 824 C CA . GLY A 1 103 ? 3.767 3.959 -11.668 1.00 95.81 103 GLY A CA 1
ATOM 825 C C . GLY A 1 103 ? 2.574 3.784 -10.732 1.00 95.81 103 GLY A C 1
ATOM 826 O O . GLY A 1 103 ? 1.986 4.774 -10.305 1.00 95.81 103 GLY A O 1
ATOM 827 N N . MET A 1 104 ? 2.270 2.542 -10.352 1.00 95.31 104 MET A N 1
ATOM 828 C CA . MET A 1 104 ? 1.180 2.267 -9.427 1.00 95.31 104 MET A CA 1
ATOM 829 C C . MET A 1 104 ? 1.478 2.717 -8.004 1.00 95.31 104 MET A C 1
ATOM 831 O O . MET A 1 104 ? 0.682 3.435 -7.406 1.00 95.31 104 MET A O 1
ATOM 835 N N . TRP A 1 105 ? 2.670 2.411 -7.500 1.00 96.69 105 TRP A N 1
ATOM 836 C CA . TRP A 1 105 ? 3.123 2.922 -6.210 1.00 96.69 105 TRP A CA 1
ATOM 837 C C . TRP A 1 105 ? 3.156 4.451 -6.143 1.00 96.69 105 TRP A C 1
ATOM 839 O O . TRP A 1 105 ? 2.836 5.018 -5.100 1.00 96.69 105 TRP A O 1
ATOM 849 N N . LEU A 1 106 ? 3.521 5.118 -7.241 1.00 97.31 106 LEU A N 1
ATOM 850 C CA . LEU A 1 106 ? 3.495 6.576 -7.326 1.00 97.31 106 LEU A CA 1
ATOM 851 C C . LEU A 1 106 ? 2.065 7.111 -7.212 1.00 97.31 106 LEU A C 1
ATOM 853 O O . LEU A 1 106 ? 1.810 7.948 -6.353 1.00 97.31 106 LEU A O 1
ATOM 857 N N . ALA A 1 107 ? 1.130 6.588 -8.003 1.00 96.44 107 ALA A N 1
ATOM 858 C CA . ALA A 1 107 ? -0.258 7.047 -7.977 1.00 96.44 107 ALA A CA 1
ATOM 859 C C . ALA A 1 107 ? -0.935 6.769 -6.617 1.00 96.44 107 ALA A C 1
ATOM 861 O O . ALA A 1 107 ? -1.635 7.615 -6.064 1.00 96.44 107 ALA A O 1
ATOM 862 N N . LEU A 1 108 ? -0.636 5.620 -6.003 1.00 96.94 108 LEU A N 1
ATOM 863 C CA . LEU A 1 108 ? -1.039 5.317 -4.629 1.00 96.94 108 LEU A CA 1
ATOM 864 C C . LEU A 1 108 ? -0.456 6.304 -3.612 1.00 96.94 108 LEU A C 1
ATOM 866 O O . LEU A 1 108 ? -1.130 6.649 -2.643 1.00 96.94 108 LEU A O 1
ATOM 870 N N . SER A 1 109 ? 0.790 6.747 -3.806 1.00 97.56 109 SER A N 1
ATOM 871 C CA . SER A 1 109 ? 1.420 7.734 -2.925 1.00 97.56 109 SER A CA 1
ATOM 872 C C . SER A 1 109 ? 0.788 9.119 -3.059 1.00 97.56 109 SER A C 1
ATOM 874 O O . SER A 1 109 ? 0.661 9.808 -2.054 1.00 97.56 109 SER A O 1
ATOM 876 N N . GLU A 1 110 ? 0.322 9.489 -4.254 1.00 97.25 110 GLU A N 1
ATOM 877 C CA . GLU A 1 110 ? -0.411 10.738 -4.487 1.00 97.25 110 GLU A CA 1
ATOM 878 C C . GLU A 1 110 ? -1.764 10.723 -3.765 1.00 97.25 110 GLU A C 1
ATOM 880 O O . GLU A 1 110 ? -2.051 11.643 -3.001 1.00 97.25 110 GLU A O 1
ATOM 885 N N . LEU A 1 111 ? -2.542 9.640 -3.901 1.00 97.38 111 LEU A N 1
ATOM 886 C CA . LEU A 1 111 ? -3.792 9.476 -3.146 1.00 97.38 111 LEU A CA 1
ATOM 887 C C . LEU A 1 111 ? -3.541 9.466 -1.635 1.00 97.38 111 LEU A C 1
ATOM 889 O O . LEU A 1 111 ? -4.283 10.070 -0.867 1.00 97.38 111 LEU A O 1
ATOM 893 N N . TYR A 1 112 ? -2.496 8.774 -1.179 1.00 97.94 112 TYR A N 1
ATOM 894 C CA . TYR A 1 112 ? -2.164 8.769 0.239 1.00 97.94 112 TYR A CA 1
ATOM 895 C C . TYR A 1 112 ? -1.847 10.175 0.746 1.00 97.94 112 TYR A C 1
ATOM 897 O O . TYR A 1 112 ? -2.395 10.561 1.772 1.00 97.94 112 TYR A O 1
ATOM 905 N N . ASP A 1 113 ? -0.999 10.935 0.051 1.00 96.94 113 ASP A N 1
ATOM 906 C CA . ASP A 1 113 ? -0.624 12.293 0.457 1.00 96.94 113 ASP A CA 1
ATOM 907 C C . ASP A 1 113 ? -1.844 13.229 0.484 1.00 96.94 113 ASP A C 1
ATOM 909 O O . ASP A 1 113 ? -2.026 13.970 1.449 1.00 96.94 113 ASP A O 1
ATOM 913 N N . GLU A 1 114 ? -2.740 13.110 -0.505 1.00 96.31 114 GLU A N 1
ATOM 914 C CA . GLU A 1 114 ? -4.010 13.844 -0.564 1.00 96.31 114 GLU A CA 1
ATOM 915 C C . GLU A 1 114 ? -4.899 13.564 0.658 1.00 96.31 114 GLU A C 1
ATOM 917 O O . GLU A 1 114 ? -5.364 14.489 1.328 1.00 96.31 114 GLU A O 1
ATOM 922 N N . PHE A 1 115 ? -5.112 12.288 0.990 1.00 96.88 115 PHE A N 1
ATOM 923 C CA . PHE A 1 115 ? -6.049 11.884 2.041 1.00 96.88 115 PHE A CA 1
ATOM 924 C C . PHE A 1 115 ? -5.431 11.832 3.453 1.00 96.88 115 PHE A C 1
ATOM 926 O O . PHE A 1 115 ? -6.161 11.760 4.444 1.00 96.88 115 PHE A O 1
ATOM 933 N N . ALA A 1 116 ? -4.101 11.859 3.595 1.00 97.06 116 ALA A N 1
ATOM 934 C CA . ALA A 1 116 ? -3.425 11.693 4.886 1.00 97.06 116 ALA A CA 1
ATOM 935 C C . ALA A 1 116 ? -3.284 12.981 5.712 1.00 97.06 116 ALA A C 1
ATOM 937 O O . ALA A 1 116 ? -2.991 12.877 6.910 1.00 97.06 116 ALA A O 1
ATOM 938 N N . VAL A 1 117 ? -3.477 14.163 5.110 1.00 94.12 117 VAL A N 1
ATOM 939 C CA . VAL A 1 117 ? -3.136 15.483 5.687 1.00 94.12 117 VAL A CA 1
ATOM 940 C C . VAL A 1 117 ? -3.642 15.655 7.124 1.00 94.12 117 VAL A C 1
ATOM 942 O O . VAL A 1 117 ? -2.861 15.977 8.023 1.00 94.12 117 VAL A O 1
ATOM 945 N N . ASP A 1 118 ? -4.919 15.357 7.364 1.00 93.06 118 ASP A N 1
ATOM 946 C CA . ASP A 1 118 ? -5.579 15.576 8.659 1.00 93.06 118 ASP A CA 1
ATOM 947 C C . ASP A 1 118 ? -5.691 14.308 9.520 1.00 93.06 118 ASP A C 1
ATOM 949 O O . ASP A 1 118 ? -6.274 14.312 10.611 1.00 93.06 118 ASP A O 1
ATOM 953 N N . LEU A 1 119 ? -5.110 13.195 9.068 1.00 95.69 119 LEU A N 1
ATOM 954 C CA . LEU A 1 119 ? -5.185 11.935 9.790 1.00 95.69 119 LEU A CA 1
ATOM 955 C C . LEU A 1 119 ? -4.115 11.847 10.883 1.00 95.69 119 LEU A C 1
ATOM 957 O O . LEU A 1 119 ? -2.934 12.151 10.697 1.00 95.69 119 LEU A O 1
ATOM 961 N N . SER A 1 120 ? -4.521 11.320 12.039 1.00 95.50 120 SER A N 1
ATOM 962 C CA . SER A 1 120 ? -3.586 10.843 13.063 1.00 95.50 120 SER A CA 1
ATOM 963 C C . SER A 1 120 ? -2.785 9.635 12.554 1.00 95.50 120 SER A C 1
ATOM 965 O O . SER A 1 120 ? -3.233 8.930 11.655 1.00 95.50 120 SER A O 1
ATOM 967 N N . LEU A 1 121 ? -1.637 9.316 13.165 1.00 92.44 121 LEU A N 1
ATOM 968 C CA . LEU A 1 121 ? -0.832 8.151 12.757 1.00 92.44 121 LEU A CA 1
ATOM 969 C C . LEU A 1 121 ? -1.629 6.822 12.702 1.00 92.44 121 LEU A C 1
ATOM 971 O O . LEU A 1 121 ? -1.423 6.053 11.764 1.00 92.44 121 LEU A O 1
ATOM 975 N N . PRO A 1 122 ? -2.540 6.505 13.649 1.00 92.06 122 PRO A N 1
ATOM 976 C CA . PRO A 1 122 ? -3.447 5.367 13.492 1.00 92.06 122 PRO A CA 1
ATOM 977 C C . PRO A 1 122 ? -4.332 5.446 12.240 1.00 92.06 122 PRO A C 1
ATOM 979 O O . PRO A 1 122 ? -4.441 4.447 11.537 1.00 92.06 122 PRO A O 1
ATOM 982 N N . GLY A 1 123 ? -4.908 6.616 11.948 1.00 94.56 123 GLY A N 1
ATOM 983 C CA . GLY A 1 123 ? -5.727 6.842 10.754 1.00 94.56 123 GLY A CA 1
ATOM 984 C C . GLY A 1 123 ? -4.925 6.682 9.466 1.00 94.56 123 GLY A C 1
ATOM 985 O O . GLY A 1 123 ? -5.351 5.976 8.564 1.00 94.56 123 GLY A O 1
ATOM 986 N N . ARG A 1 124 ? -3.708 7.228 9.417 1.00 95.62 124 ARG A N 1
ATOM 987 C CA . ARG A 1 124 ? -2.788 7.085 8.280 1.00 95.62 124 ARG A CA 1
ATOM 988 C C . ARG A 1 124 ? -2.395 5.638 8.004 1.00 95.62 124 ARG A C 1
ATOM 990 O O . ARG A 1 124 ? -2.384 5.201 6.860 1.00 95.62 124 ARG A O 1
ATOM 997 N N . ARG A 1 125 ? -2.129 4.852 9.053 1.00 93.19 125 ARG A N 1
ATOM 998 C CA . ARG A 1 125 ? -1.895 3.402 8.910 1.00 93.19 125 ARG A CA 1
ATOM 999 C C . ARG A 1 125 ? -3.102 2.684 8.331 1.00 93.19 125 ARG A C 1
ATOM 1001 O O . ARG A 1 125 ? -2.935 1.762 7.540 1.00 93.19 125 ARG A O 1
ATOM 1008 N N . GLU A 1 126 ? -4.296 3.083 8.747 1.00 93.00 126 GLU A N 1
ATOM 1009 C CA . GLU A 1 126 ? -5.529 2.500 8.236 1.00 93.00 126 GLU A CA 1
ATOM 1010 C C . GLU A 1 126 ? -5.791 2.921 6.783 1.00 93.00 126 GLU A C 1
ATOM 1012 O O . GLU A 1 126 ? -6.154 2.073 5.976 1.00 93.00 126 GLU A O 1
ATOM 1017 N N . LEU A 1 127 ? -5.493 4.173 6.415 1.00 95.50 127 LEU A N 1
ATOM 1018 C CA . LEU A 1 127 ? -5.546 4.664 5.035 1.00 95.50 127 LEU A CA 1
ATOM 1019 C C . LEU A 1 127 ? -4.581 3.892 4.129 1.00 95.50 127 LEU A C 1
ATOM 1021 O O . LEU A 1 127 ? -4.974 3.427 3.065 1.00 95.50 127 LEU A O 1
ATOM 1025 N N . PHE A 1 128 ? -3.334 3.692 4.564 1.00 95.31 128 PHE A N 1
ATOM 1026 C CA . PHE A 1 128 ? -2.370 2.884 3.818 1.00 95.31 128 PHE A CA 1
ATOM 1027 C C . PHE A 1 128 ? -2.901 1.467 3.572 1.00 95.31 128 PHE A C 1
ATOM 1029 O O . PHE A 1 128 ? -2.889 0.982 2.445 1.00 95.31 128 PHE A O 1
ATOM 1036 N N . ARG A 1 129 ? -3.438 0.812 4.610 1.00 93.12 129 ARG A N 1
ATOM 1037 C CA . ARG A 1 129 ? -4.056 -0.515 4.470 1.00 93.12 129 ARG A CA 1
ATOM 1038 C C . ARG A 1 129 ? -5.247 -0.504 3.522 1.00 93.12 129 ARG A C 1
ATOM 1040 O O . ARG A 1 129 ? -5.408 -1.465 2.778 1.00 93.12 129 ARG A O 1
ATOM 1047 N N . LEU A 1 130 ? -6.063 0.548 3.553 1.00 94.81 130 LEU A N 1
ATOM 1048 C CA . LEU A 1 130 ? -7.212 0.715 2.669 1.00 94.81 130 LEU A CA 1
ATOM 1049 C C . LEU A 1 130 ? -6.777 0.768 1.208 1.00 94.81 130 LEU A C 1
ATOM 1051 O O . LEU A 1 130 ? -7.327 0.037 0.389 1.00 94.81 130 LEU A O 1
ATOM 1055 N N . LEU A 1 131 ? -5.751 1.557 0.901 1.00 95.75 131 LEU A N 1
ATOM 1056 C CA . LEU A 1 131 ? -5.184 1.658 -0.441 1.00 95.75 131 LEU A CA 1
ATOM 1057 C C . LEU A 1 131 ? -4.610 0.320 -0.931 1.00 95.75 131 LEU A C 1
ATOM 1059 O O . LEU A 1 131 ? -4.938 -0.116 -2.032 1.00 95.75 131 LEU A O 1
ATOM 1063 N N . MET A 1 132 ? -3.844 -0.385 -0.091 1.00 94.12 132 MET A N 1
ATOM 1064 C CA . MET A 1 132 ? -3.333 -1.726 -0.423 1.00 94.12 132 MET A CA 1
ATOM 1065 C C . MET A 1 132 ? -4.466 -2.743 -0.630 1.00 94.12 132 MET A C 1
ATOM 1067 O O . MET A 1 132 ? -4.410 -3.585 -1.523 1.00 94.12 132 MET A O 1
ATOM 1071 N N . ALA A 1 133 ? -5.529 -2.667 0.175 1.00 92.25 133 ALA A N 1
ATOM 1072 C CA . ALA A 1 133 ? -6.696 -3.523 0.000 1.00 92.25 133 ALA A CA 1
ATOM 1073 C C . ALA A 1 133 ? -7.437 -3.206 -1.308 1.00 92.25 133 ALA A C 1
ATOM 1075 O O . ALA A 1 133 ? -7.903 -4.129 -1.968 1.00 92.25 133 ALA A O 1
ATOM 1076 N N . CYS A 1 134 ? -7.524 -1.936 -1.716 1.00 93.69 134 CYS A N 1
ATOM 1077 C CA . CYS A 1 134 ? -8.117 -1.558 -3.001 1.00 93.69 134 CYS A CA 1
ATOM 1078 C C . CYS A 1 134 ? -7.355 -2.155 -4.190 1.00 93.69 134 CYS A C 1
ATOM 1080 O O . CYS A 1 134 ? -7.975 -2.602 -5.151 1.00 93.69 134 CYS A O 1
ATOM 1082 N N . GLU A 1 135 ? -6.027 -2.205 -4.105 1.00 92.31 135 GLU A N 1
ATOM 1083 C CA . GLU A 1 135 ? -5.176 -2.812 -5.129 1.00 92.31 135 GLU A CA 1
ATOM 1084 C C . GLU A 1 135 ? -5.350 -4.338 -5.213 1.00 92.31 135 GLU A C 1
ATOM 1086 O O . GLU A 1 135 ? -5.361 -4.920 -6.297 1.00 92.31 135 GLU A O 1
ATOM 1091 N N . HIS A 1 136 ? -5.500 -5.004 -4.067 1.00 89.44 136 HIS A N 1
ATOM 1092 C CA . HIS A 1 136 ? -5.424 -6.464 -3.985 1.00 89.44 136 HIS A CA 1
ATOM 1093 C C . HIS A 1 136 ? -6.761 -7.177 -3.774 1.00 89.44 136 HIS A C 1
ATOM 1095 O O . HIS A 1 136 ? -6.782 -8.406 -3.680 1.00 89.44 136 HIS A O 1
ATOM 1101 N N . CYS A 1 137 ? -7.872 -6.449 -3.685 1.00 89.44 137 CYS A N 1
ATOM 1102 C CA . CYS A 1 137 ? -9.189 -7.022 -3.444 1.00 89.44 137 CYS A CA 1
ATOM 1103 C C . CYS A 1 137 ? -10.285 -6.395 -4.313 1.00 89.44 137 CYS A C 1
ATOM 1105 O O . CYS A 1 137 ? -10.175 -5.253 -4.753 1.00 89.44 137 CYS A O 1
ATOM 1107 N N . PRO A 1 138 ? -11.416 -7.101 -4.508 1.00 89.75 138 PRO A N 1
ATOM 1108 C CA . PRO A 1 138 ? -12.592 -6.507 -5.130 1.00 89.75 138 PRO A CA 1
ATOM 1109 C C . PRO A 1 138 ? -13.092 -5.287 -4.338 1.00 89.75 138 PRO A C 1
ATOM 1111 O O . PRO A 1 138 ? -13.493 -5.426 -3.181 1.00 89.75 138 PRO A O 1
ATOM 1114 N N . LEU A 1 139 ? -13.143 -4.112 -4.979 1.00 91.00 139 LEU A N 1
ATOM 1115 C CA . LEU A 1 139 ? -13.463 -2.828 -4.327 1.00 91.00 139 LEU A CA 1
ATOM 1116 C C . LEU A 1 139 ? -14.774 -2.842 -3.524 1.00 91.00 139 LEU A C 1
ATOM 1118 O O . LEU A 1 139 ? -14.849 -2.258 -2.449 1.00 91.00 139 LEU A O 1
ATOM 1122 N N . HIS A 1 140 ? -15.800 -3.557 -3.997 1.00 88.69 140 HIS A N 1
ATOM 1123 C CA . HIS A 1 140 ? -17.097 -3.645 -3.313 1.00 88.69 140 HIS A CA 1
ATOM 1124 C C . HIS A 1 140 ? -17.043 -4.374 -1.958 1.00 88.69 140 HIS A C 1
ATOM 1126 O O . HIS A 1 140 ? -17.970 -4.246 -1.158 1.00 88.69 140 HIS A O 1
ATOM 1132 N N . LEU A 1 141 ? -15.987 -5.149 -1.699 1.00 88.31 141 LEU A N 1
ATOM 1133 C CA . LEU A 1 141 ? -15.790 -5.853 -0.434 1.00 88.31 141 LEU A CA 1
ATOM 1134 C C . LEU A 1 141 ? -14.918 -5.066 0.545 1.00 88.31 141 LEU A C 1
ATOM 1136 O O . LEU A 1 141 ? -15.073 -5.245 1.751 1.00 88.31 141 LEU A O 1
ATOM 1140 N N . VAL A 1 142 ? -14.058 -4.176 0.040 1.00 90.12 142 VAL A N 1
ATOM 1141 C CA . VAL A 1 142 ? -13.074 -3.428 0.832 1.00 90.12 142 VAL A CA 1
ATOM 1142 C C . VAL A 1 142 ? -13.702 -2.737 2.052 1.00 90.12 142 VAL A C 1
ATOM 1144 O O . VAL A 1 142 ? -13.242 -3.018 3.158 1.00 90.12 142 VAL A O 1
ATOM 1147 N N . PRO A 1 143 ? -14.797 -1.950 1.946 1.00 89.06 143 PRO A N 1
ATOM 1148 C CA . PRO A 1 143 ? -15.377 -1.272 3.109 1.00 89.06 143 PRO A CA 1
ATOM 1149 C C . PRO A 1 143 ? -15.780 -2.220 4.244 1.00 89.06 143 PRO A C 1
ATOM 1151 O O . PRO A 1 143 ? -15.753 -1.848 5.415 1.00 89.06 143 PRO A O 1
ATOM 1154 N N . LEU A 1 144 ? -16.174 -3.459 3.926 1.00 86.25 144 LEU A N 1
ATOM 1155 C CA . LEU A 1 144 ? -16.714 -4.415 4.899 1.00 86.25 144 LEU A CA 1
ATOM 1156 C C . LEU A 1 144 ? -15.675 -4.884 5.926 1.00 86.25 144 LEU A C 1
ATOM 1158 O O . LEU A 1 144 ? -16.029 -5.555 6.899 1.00 86.25 144 LEU A O 1
ATOM 1162 N N . TRP A 1 145 ? -14.406 -4.556 5.709 1.00 84.75 145 TRP A N 1
ATOM 1163 C CA . TRP A 1 145 ? -13.285 -5.128 6.438 1.00 84.75 145 TRP A CA 1
ATOM 1164 C C . TRP A 1 145 ? -12.539 -4.160 7.348 1.00 84.75 145 TRP A C 1
ATOM 1166 O O . TRP A 1 145 ? -11.699 -4.604 8.138 1.00 84.75 145 TRP A O 1
ATOM 1176 N N . PHE A 1 146 ? -12.864 -2.873 7.262 1.00 85.94 146 PHE A N 1
ATOM 1177 C CA . PHE A 1 146 ? -12.183 -1.810 7.986 1.00 85.94 146 PHE A CA 1
ATOM 1178 C C . PHE A 1 146 ? -12.917 -1.407 9.260 1.00 85.94 146 PHE A C 1
ATOM 1180 O O . PHE A 1 146 ? -14.140 -1.537 9.396 1.00 85.94 146 PHE A O 1
ATOM 1187 N N . ASP A 1 147 ? -12.137 -0.935 10.231 1.00 81.75 147 ASP A N 1
ATOM 1188 C CA . ASP A 1 147 ? -12.659 -0.497 11.516 1.00 81.75 147 ASP A CA 1
ATOM 1189 C C . ASP A 1 147 ? -13.199 0.932 11.430 1.00 81.75 147 ASP A C 1
ATOM 1191 O O . ASP A 1 147 ? -12.447 1.905 11.372 1.00 81.75 147 ASP A O 1
ATOM 1195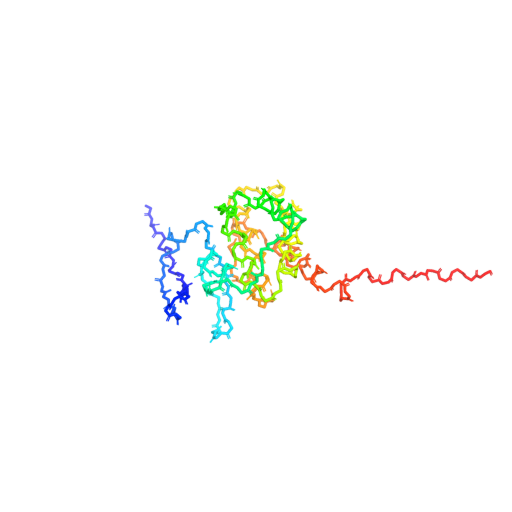 N N . ARG A 1 148 ? -14.525 1.053 11.505 1.00 85.81 148 ARG A N 1
ATOM 1196 C CA . ARG A 1 148 ? -15.229 2.342 11.453 1.00 85.81 148 ARG A CA 1
ATOM 1197 C C . ARG A 1 148 ? -14.874 3.293 12.593 1.00 85.81 148 ARG A C 1
ATOM 1199 O O . ARG A 1 148 ? -15.178 4.469 12.514 1.00 85.81 148 ARG A O 1
ATOM 1206 N N . SER A 1 149 ? -14.266 2.794 13.671 1.00 86.62 149 SER A N 1
ATOM 1207 C CA . SER A 1 149 ? -13.787 3.658 14.755 1.00 86.62 149 SER A CA 1
ATOM 1208 C C . SER A 1 149 ? -12.471 4.372 14.431 1.00 86.62 149 SER A C 1
ATOM 1210 O O . SER A 1 149 ? -12.043 5.223 15.211 1.00 86.62 149 SER A O 1
ATOM 1212 N N . VAL A 1 150 ? -11.816 4.011 13.320 1.00 88.50 150 VAL A N 1
ATOM 1213 C CA . VAL A 1 150 ? -10.541 4.592 12.878 1.00 88.50 150 VAL A CA 1
ATOM 1214 C C . VAL A 1 150 ? -10.727 5.463 11.639 1.00 88.50 150 VAL A C 1
ATOM 1216 O O . VAL A 1 150 ? -10.202 6.573 11.616 1.00 88.50 150 VAL A O 1
ATOM 1219 N N . LEU A 1 151 ? -11.470 4.976 10.640 1.00 91.94 151 LEU A N 1
ATOM 1220 C CA . LEU A 1 151 ? -11.860 5.738 9.452 1.00 91.94 151 LEU A CA 1
ATOM 1221 C C . LEU A 1 151 ? -13.382 5.724 9.313 1.00 91.94 151 LEU A C 1
ATOM 1223 O O . LEU A 1 151 ? -14.000 4.658 9.332 1.00 91.94 151 LEU A O 1
ATOM 1227 N N . GLU A 1 152 ? -13.975 6.905 9.161 1.00 93.06 152 GLU A N 1
ATOM 1228 C CA . GLU A 1 152 ? -15.414 7.048 8.934 1.00 93.06 152 GLU A CA 1
ATOM 1229 C C . GLU A 1 152 ? -15.820 6.456 7.579 1.00 93.06 152 GLU A C 1
ATOM 1231 O O . GLU A 1 152 ? -15.013 6.337 6.652 1.00 93.06 152 GLU A O 1
ATOM 1236 N N . TRP A 1 153 ? -17.087 6.058 7.463 1.00 92.12 153 TRP A N 1
ATOM 1237 C CA . TRP A 1 153 ? -17.579 5.334 6.291 1.00 92.12 153 TRP A CA 1
ATOM 1238 C C . TRP A 1 153 ? -17.457 6.183 5.028 1.00 92.12 153 TRP A C 1
ATOM 1240 O O . TRP A 1 153 ? -16.878 5.737 4.044 1.00 92.12 153 TRP A O 1
ATOM 1250 N N . GLU A 1 154 ? -17.936 7.421 5.089 1.00 94.00 154 GLU A N 1
ATOM 1251 C CA . GLU A 1 154 ? -17.917 8.393 3.999 1.00 94.00 154 GLU A CA 1
ATOM 1252 C C . GLU A 1 154 ? -16.493 8.604 3.475 1.00 94.00 154 GLU A C 1
ATOM 1254 O O . GLU A 1 154 ? -16.255 8.470 2.277 1.00 94.00 154 GLU A O 1
ATOM 1259 N N . PHE A 1 155 ? -15.533 8.783 4.385 1.00 94.81 155 PHE A N 1
ATOM 1260 C CA . PHE A 1 155 ? -14.120 8.936 4.045 1.00 94.81 155 PHE A CA 1
ATOM 1261 C C . PHE A 1 155 ? -13.562 7.710 3.308 1.00 94.81 155 PHE A C 1
ATOM 1263 O O . PHE A 1 155 ? -12.867 7.840 2.305 1.00 94.81 155 PHE A O 1
ATOM 1270 N N . MET A 1 156 ? -13.888 6.492 3.755 1.00 94.69 156 MET A N 1
ATOM 1271 C CA . MET A 1 156 ? -13.433 5.284 3.056 1.00 94.69 156 MET A CA 1
ATOM 1272 C C . MET A 1 156 ? -14.003 5.181 1.638 1.00 94.69 156 MET A C 1
ATOM 1274 O O . MET A 1 156 ? -13.296 4.734 0.737 1.00 94.69 156 MET A O 1
ATOM 1278 N N . PHE A 1 157 ? -15.258 5.590 1.420 1.00 95.31 157 PHE A N 1
ATOM 1279 C CA . PHE A 1 157 ? -15.845 5.609 0.077 1.00 95.31 157 PHE A CA 1
ATOM 1280 C C . PHE A 1 157 ? -15.195 6.652 -0.824 1.00 95.31 157 PHE A C 1
ATOM 1282 O O . PHE A 1 157 ? -14.984 6.354 -1.997 1.00 95.31 157 PHE A O 1
ATOM 1289 N N . GLU A 1 158 ? -14.844 7.823 -0.294 1.00 95.50 158 GLU A N 1
ATOM 1290 C CA . GLU A 1 158 ? -14.091 8.839 -1.036 1.00 95.50 158 GLU A CA 1
ATOM 1291 C C . GLU A 1 158 ? -12.733 8.295 -1.492 1.00 95.50 158 GLU A C 1
ATOM 1293 O O . GLU A 1 158 ? -12.411 8.379 -2.676 1.00 95.50 158 GLU A O 1
ATOM 1298 N N . VAL A 1 159 ? -11.990 7.626 -0.603 1.00 95.94 159 VAL A N 1
ATOM 1299 C CA . VAL A 1 159 ? -10.700 7.002 -0.948 1.00 95.94 159 VAL A CA 1
ATOM 1300 C C . VAL A 1 159 ? -10.866 5.892 -1.993 1.00 95.94 159 VAL A C 1
ATOM 1302 O O . VAL A 1 159 ? -10.132 5.854 -2.979 1.00 95.94 159 VAL A O 1
ATOM 1305 N N . ILE A 1 160 ? -11.838 4.989 -1.813 1.00 95.69 160 ILE A N 1
ATOM 1306 C CA . ILE A 1 160 ? -12.104 3.895 -2.767 1.00 95.69 160 ILE A CA 1
ATOM 1307 C C . ILE A 1 160 ? -12.520 4.454 -4.130 1.00 95.69 160 ILE A C 1
ATOM 1309 O O . ILE A 1 160 ? -12.120 3.923 -5.166 1.00 95.69 160 ILE A O 1
ATOM 1313 N N . HIS A 1 161 ? -13.318 5.522 -4.141 1.00 94.75 161 HIS A N 1
ATOM 1314 C CA . HIS A 1 161 ? -13.711 6.197 -5.367 1.00 94.75 161 HIS A CA 1
ATOM 1315 C C . HIS A 1 161 ? -12.511 6.859 -6.049 1.00 94.75 161 HIS A C 1
ATOM 1317 O O . HIS A 1 161 ? -12.313 6.631 -7.239 1.00 94.75 161 HIS A O 1
ATOM 1323 N N . GLY A 1 162 ? -11.670 7.586 -5.306 1.00 94.81 162 GLY A N 1
ATOM 1324 C CA . GLY A 1 162 ? -10.426 8.163 -5.822 1.00 94.81 162 GLY A CA 1
ATOM 1325 C C . GLY A 1 162 ? -9.512 7.104 -6.441 1.00 94.81 162 GLY A C 1
ATOM 1326 O O . GLY A 1 162 ? -9.035 7.270 -7.563 1.00 94.81 162 GLY A O 1
ATOM 1327 N N . PHE A 1 163 ? -9.364 5.950 -5.782 1.00 95.38 163 PHE A N 1
ATOM 1328 C CA . PHE A 1 163 ? -8.643 4.806 -6.343 1.00 95.38 163 PHE A CA 1
ATOM 1329 C C . PHE A 1 163 ? -9.292 4.272 -7.634 1.00 95.38 163 PHE A C 1
ATOM 1331 O O . PHE A 1 163 ? -8.593 3.982 -8.604 1.00 95.38 163 PHE A O 1
ATOM 1338 N N . ALA A 1 164 ? -10.622 4.152 -7.681 1.00 94.00 164 ALA A N 1
ATOM 1339 C CA . ALA A 1 164 ? -11.331 3.683 -8.873 1.00 94.00 164 ALA A CA 1
ATOM 1340 C C . ALA A 1 164 ? -11.183 4.647 -10.064 1.00 94.00 164 ALA A C 1
ATOM 1342 O O . ALA A 1 164 ? -10.967 4.190 -11.185 1.00 94.00 164 ALA A O 1
ATOM 1343 N N . VAL A 1 165 ? -11.250 5.960 -9.819 1.00 93.00 165 VAL A N 1
ATOM 1344 C CA . VAL A 1 165 ? -11.011 7.014 -10.821 1.00 93.00 165 VAL A CA 1
ATOM 1345 C C . VAL A 1 165 ? -9.578 6.938 -11.342 1.00 93.00 165 VAL A C 1
ATOM 1347 O O . VAL A 1 165 ? -9.361 6.998 -12.548 1.00 93.00 165 VAL A O 1
ATOM 1350 N N . MET A 1 166 ? -8.607 6.756 -10.446 1.00 93.25 166 MET A N 1
ATOM 1351 C CA . MET A 1 166 ? -7.193 6.609 -10.795 1.00 93.25 166 MET A CA 1
ATOM 1352 C C . MET A 1 166 ? -6.939 5.387 -11.697 1.00 93.25 166 MET A C 1
ATOM 1354 O O . MET A 1 166 ? -6.162 5.483 -12.645 1.00 93.25 166 MET A O 1
ATOM 1358 N N . GLN A 1 167 ? -7.580 4.244 -11.424 1.00 90.12 167 GLN A N 1
ATOM 1359 C CA . GLN A 1 167 ? -7.416 3.014 -12.218 1.00 90.12 167 GLN A CA 1
ATOM 1360 C C . GLN A 1 167 ? -8.173 3.043 -13.550 1.00 90.12 167 GLN A C 1
ATOM 1362 O O . GLN A 1 167 ? -7.711 2.462 -14.532 1.00 90.12 167 GLN A O 1
ATOM 1367 N N . HIS A 1 168 ? -9.339 3.688 -13.570 1.00 89.69 168 HIS A N 1
ATOM 1368 C CA . HIS A 1 168 ? -10.269 3.685 -14.698 1.00 89.69 168 HIS A CA 1
ATOM 1369 C C . HIS A 1 168 ? -10.762 5.098 -15.030 1.00 89.69 168 HIS A C 1
ATOM 1371 O O . HIS A 1 168 ? -11.968 5.369 -14.955 1.00 89.69 168 HIS A O 1
ATOM 1377 N N . PRO A 1 169 ? -9.863 6.026 -15.403 1.00 86.62 169 PRO A N 1
ATOM 1378 C CA . PRO A 1 169 ? -10.242 7.403 -15.703 1.00 86.62 169 PRO A CA 1
ATOM 1379 C C . PRO A 1 169 ? -11.234 7.501 -16.871 1.00 86.62 169 PRO A C 1
ATOM 1381 O O . PRO A 1 169 ? -11.953 8.482 -16.982 1.00 86.62 169 PRO A O 1
ATOM 1384 N N . GLU A 1 170 ? -11.332 6.492 -17.733 1.00 86.38 170 GLU A N 1
ATOM 1385 C CA . GLU A 1 170 ? -12.323 6.406 -18.808 1.00 86.38 170 GLU A CA 1
ATOM 1386 C C . GLU A 1 170 ? -13.753 6.131 -18.323 1.00 86.38 170 GLU A C 1
ATOM 1388 O O . GLU A 1 170 ? -14.710 6.483 -19.009 1.00 86.38 170 GLU A O 1
ATOM 1393 N N . LEU A 1 171 ? -13.911 5.495 -17.158 1.00 83.38 171 LEU A N 1
ATOM 1394 C CA . LEU A 1 171 ? -15.221 5.180 -16.577 1.00 83.38 171 LEU A CA 1
ATOM 1395 C C . LEU A 1 171 ? -15.730 6.293 -15.658 1.00 83.38 171 LEU A C 1
ATOM 1397 O O . LEU A 1 171 ? -16.934 6.388 -15.424 1.00 83.38 171 LEU A O 1
ATOM 1401 N N . TYR A 1 172 ? -14.811 7.108 -15.135 1.00 78.56 172 TYR A N 1
ATOM 1402 C CA . TYR A 1 172 ? -15.090 8.148 -14.142 1.00 78.56 172 TYR A CA 1
ATOM 1403 C C . TYR A 1 172 ? -14.554 9.529 -14.530 1.00 78.56 172 TYR A C 1
ATOM 1405 O O . TYR A 1 172 ? -14.531 10.437 -13.699 1.00 78.56 172 TYR A O 1
ATOM 1413 N N . GLY A 1 173 ? -14.104 9.689 -15.775 1.00 65.88 173 GLY A N 1
ATOM 1414 C CA . GLY A 1 173 ? -13.696 10.975 -16.323 1.00 65.88 173 GLY A CA 1
ATOM 1415 C C . GLY A 1 173 ? -14.840 11.981 -16.227 1.00 65.88 173 GLY A C 1
ATOM 1416 O O . GLY A 1 173 ? -15.990 11.572 -16.024 1.00 65.88 173 GLY A O 1
ATOM 1417 N N . PRO A 1 174 ? -14.550 13.291 -16.345 1.00 57.00 174 PRO A N 1
ATOM 1418 C CA . PRO A 1 174 ? -15.597 14.298 -16.298 1.00 57.00 174 PRO A CA 1
ATOM 1419 C C . PRO A 1 174 ? -16.673 13.874 -17.291 1.00 57.00 174 PRO A C 1
ATOM 1421 O O . PRO A 1 174 ? -16.368 13.691 -18.472 1.00 57.00 174 PRO A O 1
ATOM 1424 N N . ALA A 1 175 ? -17.893 13.630 -16.788 1.00 53.94 175 ALA A N 1
ATOM 1425 C CA . ALA A 1 175 ? -19.066 13.500 -17.638 1.00 53.94 175 ALA A CA 1
ATOM 1426 C C . ALA A 1 175 ? -18.964 14.678 -18.588 1.00 53.94 175 ALA A C 1
ATOM 1428 O O . ALA A 1 175 ? -18.922 15.793 -18.068 1.00 53.94 175 ALA A O 1
ATOM 1429 N N . GLU A 1 176 ? -18.748 14.404 -19.885 1.00 55.06 176 GLU A N 1
ATOM 1430 C CA . GLU A 1 176 ? -18.455 15.417 -20.897 1.00 55.06 176 GLU A CA 1
ATOM 1431 C C . GLU A 1 176 ? -19.292 16.635 -20.541 1.00 55.06 176 GLU A C 1
ATOM 1433 O O . GLU A 1 176 ? -20.521 16.542 -20.572 1.00 55.06 176 GLU A O 1
ATOM 1438 N N . GLU A 1 177 ? -18.650 17.708 -20.049 1.00 53.59 177 GLU A N 1
ATOM 1439 C CA . GLU A 1 177 ? -19.353 18.969 -19.862 1.00 53.59 177 GLU A CA 1
ATOM 1440 C C . GLU A 1 177 ? -19.984 19.188 -21.219 1.00 53.59 177 GLU A C 1
ATOM 1442 O O . GLU A 1 177 ? -19.239 19.257 -22.201 1.00 53.59 177 GLU A O 1
ATOM 1447 N N . GLU A 1 178 ? -21.321 19.121 -21.283 1.00 52.75 178 GLU A N 1
ATOM 1448 C CA . GLU A 1 178 ? -22.081 19.319 -22.504 1.00 52.75 178 GLU A CA 1
ATOM 1449 C C . GLU A 1 178 ? -21.556 20.625 -23.069 1.00 52.75 178 GLU A C 1
ATOM 1451 O O . GLU A 1 178 ? -21.873 21.708 -22.578 1.00 52.75 178 GLU A O 1
ATOM 1456 N N . SER A 1 179 ? -20.629 20.497 -24.019 1.00 51.28 179 SER A N 1
ATOM 1457 C CA . SER A 1 179 ? -19.984 21.609 -24.666 1.00 51.28 179 SER A CA 1
ATOM 1458 C C . SER A 1 179 ? -21.142 22.290 -25.341 1.00 51.28 179 SER A C 1
ATOM 1460 O O . SER A 1 179 ? -21.691 21.752 -26.305 1.00 51.28 179 SER A O 1
ATOM 1462 N N . GLU A 1 180 ? -21.591 23.391 -24.734 1.00 51.50 180 GLU A N 1
ATOM 1463 C CA . GLU A 1 180 ? -22.639 24.232 -25.263 1.00 51.50 180 GLU A CA 1
ATOM 1464 C C . GLU A 1 180 ? -22.241 24.515 -26.706 1.00 51.50 180 GLU A C 1
ATOM 1466 O O . GLU A 1 180 ? -21.350 25.315 -27.001 1.00 51.50 180 GLU A O 1
ATOM 1471 N N . PHE A 1 181 ? -22.883 23.782 -27.614 1.00 48.25 181 PHE A N 1
ATOM 1472 C CA . PHE A 1 181 ? -22.986 24.112 -29.014 1.00 48.25 181 PHE A CA 1
ATOM 1473 C C . PHE A 1 181 ? -23.680 25.468 -29.031 1.00 48.25 181 PHE A C 1
ATOM 1475 O O . PHE A 1 181 ? -24.902 25.555 -29.106 1.00 48.25 181 PHE A O 1
ATOM 1482 N N . LEU A 1 182 ? -22.901 26.538 -28.895 1.00 47.84 182 LEU A N 1
ATOM 1483 C CA . LEU A 1 182 ? -23.354 27.870 -29.227 1.00 47.84 182 LEU A CA 1
ATOM 1484 C C . LEU A 1 182 ? -23.495 27.885 -30.753 1.00 47.84 182 LEU A C 1
ATOM 1486 O O . LEU A 1 182 ? -22.485 27.764 -31.457 1.00 47.84 182 LEU A O 1
ATOM 1490 N N . PRO A 1 183 ? -24.727 27.951 -31.291 1.00 59.84 183 PRO A N 1
ATOM 1491 C CA . PRO A 1 183 ? -24.904 28.101 -32.720 1.00 59.84 183 PRO A CA 1
ATOM 1492 C C . PRO A 1 183 ? -24.320 29.451 -33.148 1.00 59.84 183 PRO A C 1
ATOM 1494 O O . PRO A 1 183 ? -24.378 30.437 -32.410 1.00 59.84 183 PRO A O 1
ATOM 1497 N N . SER A 1 184 ? -23.712 29.424 -34.332 1.00 66.62 184 SER A N 1
ATOM 1498 C CA . SER A 1 184 ? -22.934 30.497 -34.960 1.00 66.62 184 SER A CA 1
ATOM 1499 C C . SER A 1 184 ? -23.702 31.797 -35.176 1.00 66.62 184 SER A C 1
ATOM 1501 O O . SER A 1 184 ? -24.917 31.727 -35.468 1.00 66.62 184 SER A O 1
#

Radius of gyration: 18.77 Å; chains: 1; bounding box: 44×53×69 Å